Protein AF-A0A381F4A8-F1 (afdb_monomer)

Sequence (185 aa):
MNFRVFNKEGAVIPLNLDLNADYWALGDKDAAFNFMCNPSKNGIMWDHNDEEIILEDENADLKGYPTANLKNVVVIYLGINGKHKPPHNCVIYNLDGSIHKILEIPSLKSPLAIKRMEFLKEENPPLDTALYEGALCFSGFSVIKLNTGEIVNSIAIDYDRELWETRILNPETGEIGDLIYYGKN

Structure (mmCIF, N/CA/C/O backbone):
data_AF-A0A381F4A8-F1
#
_entry.id   AF-A0A381F4A8-F1
#
loop_
_atom_site.group_PDB
_atom_site.id
_atom_site.type_symbol
_atom_site.label_atom_id
_atom_site.label_alt_id
_atom_site.label_comp_id
_atom_site.label_asym_id
_atom_site.label_entity_id
_atom_site.label_seq_id
_atom_site.pdbx_PDB_ins_code
_atom_site.Cartn_x
_atom_site.Cartn_y
_atom_site.Cartn_z
_atom_site.occupancy
_atom_site.B_iso_or_equiv
_atom_site.auth_seq_id
_atom_site.auth_comp_id
_atom_site.auth_asym_id
_atom_site.auth_atom_id
_atom_site.pdbx_PDB_model_num
ATOM 1 N N . MET A 1 1 ? -0.735 -12.392 -14.709 1.00 84.06 1 MET A N 1
ATOM 2 C CA . MET A 1 1 ? 0.106 -11.184 -14.629 1.00 84.06 1 MET A CA 1
ATOM 3 C C . MET A 1 1 ? 1.439 -11.590 -14.047 1.00 84.06 1 MET A C 1
ATOM 5 O O . MET A 1 1 ? 1.449 -12.299 -13.050 1.00 84.06 1 MET A O 1
ATOM 9 N N . ASN A 1 2 ? 2.528 -11.195 -14.693 1.00 88.94 2 ASN A N 1
ATOM 10 C CA . ASN A 1 2 ? 3.879 -11.425 -14.205 1.00 88.94 2 ASN A CA 1
ATOM 11 C C . ASN A 1 2 ? 4.301 -10.184 -13.415 1.00 88.94 2 ASN A C 1
ATOM 13 O O . ASN A 1 2 ? 4.533 -9.139 -14.014 1.00 88.94 2 ASN A O 1
ATOM 17 N N . PHE A 1 3 ? 4.300 -10.278 -12.086 1.00 91.06 3 PHE A N 1
ATOM 18 C CA . PHE A 1 3 ? 4.622 -9.168 -11.190 1.00 91.06 3 PHE A CA 1
ATOM 19 C C . PHE A 1 3 ? 5.966 -9.436 -10.520 1.00 91.06 3 PHE A C 1
ATOM 21 O O . PHE A 1 3 ? 6.223 -10.552 -10.067 1.00 91.06 3 PHE A O 1
ATOM 28 N N . ARG A 1 4 ? 6.831 -8.429 -10.477 1.00 91.62 4 ARG A N 1
ATOM 29 C CA . ARG A 1 4 ? 8.226 -8.559 -10.058 1.00 91.62 4 ARG A CA 1
ATOM 30 C C . ARG A 1 4 ? 8.631 -7.379 -9.180 1.00 91.62 4 ARG A C 1
ATOM 32 O O . ARG A 1 4 ? 8.146 -6.262 -9.357 1.00 91.62 4 ARG A O 1
ATOM 39 N N . VAL A 1 5 ? 9.552 -7.630 -8.260 1.00 89.62 5 VAL A N 1
ATOM 40 C CA . VAL A 1 5 ? 10.281 -6.590 -7.522 1.00 89.62 5 VAL A CA 1
ATOM 41 C C . VAL A 1 5 ? 11.715 -6.554 -8.016 1.00 89.62 5 VAL A C 1
ATOM 43 O O . VAL A 1 5 ? 12.260 -7.588 -8.405 1.00 89.62 5 VAL A O 1
ATOM 46 N N . PHE A 1 6 ? 12.327 -5.378 -8.014 1.00 89.44 6 PHE A N 1
ATOM 47 C CA . PHE A 1 6 ? 13.717 -5.230 -8.419 1.00 89.44 6 PHE A CA 1
ATOM 48 C C . PHE A 1 6 ? 14.457 -4.235 -7.539 1.00 89.44 6 PHE A C 1
ATOM 50 O O . PHE A 1 6 ? 13.835 -3.402 -6.885 1.00 89.44 6 PHE A O 1
ATOM 57 N N . ASN A 1 7 ? 15.781 -4.329 -7.528 1.00 86.25 7 ASN A N 1
ATOM 58 C CA . ASN A 1 7 ? 16.654 -3.395 -6.829 1.00 86.25 7 ASN A CA 1
ATOM 59 C C . ASN A 1 7 ? 17.625 -2.722 -7.818 1.00 86.25 7 ASN A C 1
ATOM 61 O O . ASN A 1 7 ? 17.732 -3.129 -8.980 1.00 86.25 7 ASN A O 1
ATOM 65 N N . LYS A 1 8 ? 18.336 -1.675 -7.384 1.00 78.75 8 LYS A N 1
ATOM 66 C CA . LYS A 1 8 ? 19.229 -0.900 -8.268 1.00 78.75 8 LYS A CA 1
ATOM 67 C C . LYS A 1 8 ? 20.489 -1.652 -8.695 1.00 78.75 8 LYS A C 1
ATOM 69 O O . LYS A 1 8 ? 21.123 -1.248 -9.666 1.00 78.75 8 LYS A O 1
ATOM 74 N N . GLU A 1 9 ? 20.850 -2.740 -8.020 1.00 78.75 9 GLU A N 1
ATOM 75 C CA . GLU A 1 9 ? 21.921 -3.640 -8.458 1.00 78.75 9 GLU A CA 1
ATOM 76 C C . GLU A 1 9 ? 21.499 -4.546 -9.626 1.00 78.75 9 GLU A C 1
ATOM 78 O O . GLU A 1 9 ? 22.331 -5.278 -10.160 1.00 78.75 9 GLU A O 1
ATOM 83 N N . GLY A 1 10 ? 20.229 -4.492 -10.045 1.00 76.62 10 GLY A N 1
ATOM 84 C CA . GLY A 1 10 ? 19.696 -5.270 -11.161 1.00 76.62 10 GLY A CA 1
ATOM 85 C C . GLY A 1 10 ? 19.180 -6.653 -10.765 1.00 76.62 10 GLY A C 1
ATOM 86 O O . GLY A 1 10 ? 18.894 -7.464 -11.646 1.00 76.62 10 GLY A O 1
ATOM 87 N N . ALA A 1 11 ? 19.040 -6.946 -9.466 1.00 82.69 11 ALA A N 1
ATOM 88 C CA . ALA A 1 11 ? 18.340 -8.147 -9.029 1.00 82.69 11 ALA A CA 1
ATOM 89 C C . ALA A 1 11 ? 16.842 -7.985 -9.305 1.00 82.69 11 ALA A C 1
ATOM 91 O O . ALA A 1 11 ? 16.254 -6.962 -8.961 1.00 82.69 11 ALA A O 1
ATOM 92 N N . VAL A 1 12 ? 16.227 -9.006 -9.904 1.00 86.25 12 VAL A N 1
ATOM 93 C CA . VAL A 1 12 ? 14.793 -9.049 -10.212 1.00 86.25 12 VAL A CA 1
ATOM 94 C C . VAL A 1 12 ? 14.218 -10.342 -9.656 1.00 86.25 12 VAL A C 1
ATOM 96 O O . VAL A 1 12 ? 14.734 -11.424 -9.933 1.00 86.25 12 VAL A O 1
ATOM 99 N N . ILE A 1 13 ? 13.142 -10.233 -8.884 1.00 83.88 13 ILE A N 1
ATOM 100 C CA . ILE A 1 13 ? 12.480 -11.367 -8.242 1.00 83.88 13 ILE A CA 1
ATOM 101 C C . ILE A 1 13 ? 11.024 -11.417 -8.702 1.00 83.88 13 ILE A C 1
ATOM 103 O O . ILE A 1 13 ? 10.274 -10.472 -8.440 1.00 83.88 13 ILE A O 1
ATOM 107 N N . PRO A 1 14 ? 10.590 -12.505 -9.364 1.00 84.62 14 PRO A N 1
ATOM 108 C CA . PRO A 1 14 ? 9.178 -12.731 -9.629 1.00 84.62 14 PRO A CA 1
ATOM 109 C C . PRO A 1 14 ? 8.438 -13.023 -8.325 1.00 84.62 14 PRO A C 1
ATOM 111 O O . PRO A 1 14 ? 8.880 -13.838 -7.515 1.00 84.62 14 PRO A O 1
ATOM 114 N N . LEU A 1 15 ? 7.296 -12.368 -8.131 1.00 79.81 15 LEU A N 1
ATOM 115 C CA . LEU A 1 15 ? 6.436 -12.627 -6.986 1.00 79.81 15 LEU A CA 1
ATOM 116 C C . LEU A 1 15 ? 5.442 -13.738 -7.306 1.00 79.81 15 LEU A C 1
ATOM 118 O O . LEU A 1 15 ? 4.811 -13.746 -8.367 1.00 79.81 15 LEU A O 1
ATOM 122 N N . ASN A 1 16 ? 5.249 -14.646 -6.346 1.00 76.25 16 ASN A N 1
ATOM 123 C CA . ASN A 1 16 ? 4.094 -15.528 -6.392 1.00 76.25 16 ASN A CA 1
ATOM 124 C C . ASN A 1 16 ? 2.839 -14.735 -6.060 1.00 76.25 16 ASN A C 1
ATOM 126 O O . ASN A 1 16 ? 2.769 -14.091 -5.014 1.00 76.25 16 ASN A O 1
ATOM 130 N N . LEU A 1 17 ? 1.860 -14.806 -6.954 1.00 78.19 17 LEU A N 1
ATOM 131 C CA . LEU A 1 17 ? 0.539 -14.224 -6.748 1.00 78.19 17 LEU A CA 1
ATOM 132 C C . LEU A 1 17 ? -0.478 -15.255 -6.233 1.00 78.19 17 LEU A C 1
ATOM 134 O O . LEU A 1 17 ? -1.637 -14.911 -6.011 1.00 78.19 17 LEU A O 1
ATOM 138 N N . ASP A 1 18 ? -0.068 -16.514 -6.047 1.00 73.19 18 ASP A N 1
ATOM 139 C CA . ASP A 1 18 ? -0.867 -17.512 -5.342 1.00 73.19 18 ASP A CA 1
ATOM 140 C C . ASP A 1 18 ? -0.929 -17.158 -3.853 1.00 73.19 18 ASP A C 1
ATOM 142 O O . ASP A 1 18 ? 0.081 -17.141 -3.149 1.00 73.19 18 ASP A O 1
ATOM 146 N N . LEU A 1 19 ? -2.148 -16.920 -3.374 1.00 62.16 19 LEU A N 1
ATOM 147 C CA . LEU A 1 19 ? -2.465 -16.530 -2.000 1.00 62.16 19 LEU A CA 1
ATOM 148 C C . LEU A 1 19 ? -2.037 -17.560 -0.942 1.00 62.16 19 LEU A C 1
ATOM 150 O O . LEU A 1 19 ? -2.088 -17.259 0.248 1.00 62.16 19 LEU A O 1
ATOM 154 N N . ASN A 1 20 ? -1.651 -18.772 -1.352 1.00 54.97 20 ASN A N 1
ATOM 155 C CA . ASN A 1 20 ? -1.183 -19.831 -0.455 1.00 54.97 20 ASN A CA 1
ATOM 156 C C . ASN A 1 20 ? 0.338 -20.031 -0.478 1.00 54.97 20 ASN A C 1
ATOM 158 O O . ASN A 1 20 ? 0.835 -20.952 0.173 1.00 54.97 20 ASN A O 1
ATOM 162 N N . ALA A 1 21 ? 1.077 -19.225 -1.238 1.00 52.62 21 ALA A N 1
ATOM 163 C CA . ALA A 1 21 ? 2.517 -19.361 -1.360 1.00 52.62 21 ALA A CA 1
ATOM 164 C C . ALA A 1 21 ? 3.262 -18.303 -0.544 1.00 52.62 21 ALA A C 1
ATOM 166 O O . ALA A 1 21 ? 2.885 -17.135 -0.511 1.00 52.62 21 ALA A O 1
ATOM 167 N N . ASP A 1 22 ? 4.350 -18.727 0.099 1.00 53.22 22 ASP A N 1
ATOM 168 C CA . ASP A 1 22 ? 5.264 -17.817 0.785 1.00 53.22 22 ASP A CA 1
ATOM 169 C C .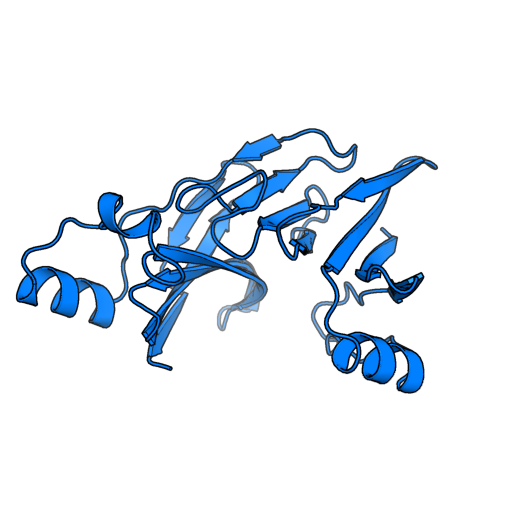 ASP A 1 22 ? 5.896 -16.844 -0.229 1.00 53.22 22 ASP A C 1
ATOM 171 O O . ASP A 1 22 ? 6.186 -17.218 -1.370 1.00 53.22 22 ASP A O 1
ATOM 175 N N . TYR A 1 23 ? 6.134 -15.602 0.192 1.00 51.09 23 TYR A N 1
ATOM 176 C CA . TYR A 1 23 ? 6.635 -14.495 -0.637 1.00 51.09 23 TYR A CA 1
ATOM 177 C C . TYR A 1 23 ? 7.963 -14.848 -1.330 1.00 51.09 23 TYR A C 1
ATOM 179 O O . TYR A 1 23 ? 8.245 -14.414 -2.445 1.00 51.09 23 TYR A O 1
ATOM 187 N N . TRP A 1 24 ? 8.752 -15.704 -0.675 1.00 50.94 24 TRP A N 1
ATOM 188 C CA . TRP A 1 24 ? 10.045 -16.209 -1.137 1.00 50.94 24 TRP A CA 1
ATOM 189 C C . TRP A 1 24 ? 9.976 -17.595 -1.790 1.00 50.94 24 TRP A C 1
ATOM 191 O O . TRP A 1 24 ? 10.997 -18.103 -2.250 1.00 50.94 24 TRP A O 1
ATOM 201 N N . ALA A 1 25 ? 8.800 -18.229 -1.845 1.00 49.84 25 ALA A N 1
ATOM 202 C CA . ALA A 1 25 ? 8.665 -19.612 -2.306 1.00 49.84 25 ALA A CA 1
ATOM 203 C C . ALA A 1 25 ? 8.952 -19.800 -3.804 1.00 49.84 25 ALA A C 1
ATOM 205 O O . ALA A 1 25 ? 9.182 -20.931 -4.225 1.00 49.84 25 ALA A O 1
ATOM 206 N N . LEU A 1 26 ? 8.935 -18.727 -4.606 1.00 50.22 26 LEU A N 1
ATOM 207 C CA . LEU A 1 26 ? 9.181 -18.788 -6.054 1.00 50.22 26 LEU A CA 1
ATOM 208 C C . LEU A 1 26 ? 10.531 -18.223 -6.514 1.00 50.22 26 LEU A C 1
ATOM 210 O O . LEU A 1 26 ? 10.828 -18.278 -7.706 1.00 50.22 26 LEU A O 1
ATOM 214 N N . GLY A 1 27 ? 11.351 -17.695 -5.607 1.00 58.00 27 GLY A N 1
ATOM 215 C CA . GLY A 1 27 ? 12.660 -17.152 -5.961 1.00 58.00 27 GLY A CA 1
ATOM 216 C C . GLY A 1 27 ? 13.758 -18.209 -5.900 1.00 58.00 27 GLY A C 1
ATOM 217 O O . GLY A 1 27 ? 13.776 -19.050 -5.000 1.00 58.00 27 GLY A O 1
ATOM 218 N N . ASP A 1 28 ? 14.724 -18.124 -6.816 1.00 66.56 28 ASP A N 1
ATOM 219 C CA . ASP A 1 28 ? 16.065 -18.646 -6.552 1.00 66.56 28 ASP A CA 1
ATOM 220 C C . ASP A 1 28 ? 16.531 -18.082 -5.198 1.00 66.56 28 ASP A C 1
ATOM 222 O O . ASP A 1 28 ? 16.558 -16.864 -5.001 1.00 66.56 28 ASP A O 1
ATOM 226 N N . LYS A 1 29 ? 16.834 -18.965 -4.240 1.00 69.94 29 LYS A N 1
ATOM 227 C CA . LYS A 1 29 ? 17.210 -18.573 -2.875 1.00 69.94 29 LYS A CA 1
ATOM 228 C C . LYS A 1 29 ? 18.431 -17.662 -2.870 1.00 69.94 29 LYS A C 1
ATOM 230 O O . LYS A 1 29 ? 18.505 -16.785 -2.014 1.00 69.94 29 LYS A O 1
ATOM 235 N N . ASP A 1 30 ? 19.334 -17.832 -3.831 1.00 70.44 30 ASP A N 1
ATOM 236 C CA . ASP A 1 30 ? 20.521 -16.995 -3.953 1.00 70.44 30 ASP A CA 1
ATOM 237 C C . ASP A 1 30 ? 20.151 -15.599 -4.474 1.00 70.44 30 ASP A C 1
ATOM 239 O O . ASP A 1 30 ? 20.660 -14.597 -3.973 1.00 70.44 30 ASP A O 1
ATOM 243 N N . ALA A 1 31 ? 19.194 -15.496 -5.403 1.00 67.12 31 ALA A N 1
ATOM 244 C CA . ALA A 1 31 ? 18.654 -14.213 -5.859 1.00 67.12 31 ALA A CA 1
ATOM 245 C C . ALA A 1 31 ? 17.876 -13.486 -4.747 1.00 67.12 31 ALA A C 1
ATOM 247 O O . ALA A 1 31 ? 18.065 -12.288 -4.546 1.00 67.12 31 ALA A O 1
ATOM 248 N N . ALA A 1 32 ? 17.059 -14.215 -3.981 1.00 69.25 32 ALA A N 1
ATOM 249 C CA . ALA A 1 32 ? 16.354 -13.698 -2.809 1.00 69.25 32 ALA A CA 1
ATOM 250 C C . ALA A 1 32 ? 17.320 -13.193 -1.730 1.00 69.25 32 ALA A C 1
ATOM 252 O O . ALA A 1 32 ? 17.160 -12.093 -1.205 1.00 69.25 32 ALA A O 1
ATOM 253 N N . PHE A 1 33 ? 18.355 -13.977 -1.428 1.00 71.12 33 PHE A N 1
ATOM 254 C CA . PHE A 1 33 ? 19.399 -13.598 -0.485 1.00 71.12 33 PHE A CA 1
ATOM 255 C C . PHE A 1 33 ? 20.163 -12.358 -0.957 1.00 71.12 33 PHE A C 1
ATOM 257 O O . PHE A 1 33 ? 20.303 -11.404 -0.198 1.00 71.12 33 PHE A O 1
ATOM 264 N N . ASN A 1 34 ? 20.581 -12.317 -2.225 1.00 68.94 34 ASN A N 1
ATOM 265 C CA . ASN A 1 34 ? 21.255 -11.153 -2.800 1.00 68.94 34 ASN A CA 1
ATOM 266 C C . ASN A 1 34 ? 20.376 -9.898 -2.788 1.00 68.94 34 ASN A C 1
ATOM 268 O O . ASN A 1 34 ? 20.887 -8.807 -2.555 1.00 68.94 34 ASN A O 1
ATOM 272 N N . PHE A 1 35 ? 19.070 -10.038 -3.002 1.00 71.00 35 PHE A N 1
ATOM 273 C CA . PHE A 1 35 ? 18.124 -8.930 -2.904 1.00 71.00 35 PHE A CA 1
ATOM 274 C C . PHE A 1 35 ? 17.985 -8.421 -1.463 1.00 71.00 35 PHE A C 1
ATOM 276 O O . PHE A 1 35 ? 18.029 -7.219 -1.234 1.00 71.00 35 PHE A O 1
ATOM 283 N N . MET A 1 36 ? 17.888 -9.317 -0.472 1.00 69.75 36 MET A N 1
ATOM 284 C CA . MET A 1 36 ? 17.824 -8.932 0.947 1.00 69.75 36 MET A CA 1
ATOM 285 C C . MET A 1 36 ? 19.133 -8.321 1.467 1.00 69.75 36 MET A C 1
ATOM 287 O O . MET A 1 36 ? 19.106 -7.458 2.343 1.00 69.75 36 MET A O 1
ATOM 291 N N . CYS A 1 37 ? 20.280 -8.793 0.975 1.00 67.56 37 CYS A N 1
ATOM 292 C CA . CYS A 1 37 ? 21.600 -8.395 1.466 1.00 67.56 37 CYS A CA 1
ATOM 293 C C . CYS A 1 37 ? 22.198 -7.175 0.754 1.00 67.56 37 CYS A C 1
ATOM 295 O O . CYS A 1 37 ? 23.205 -6.655 1.235 1.00 67.56 37 CYS A O 1
ATOM 297 N N . ASN A 1 38 ? 21.596 -6.702 -0.341 1.00 65.06 38 ASN A N 1
ATOM 298 C CA . ASN A 1 38 ? 21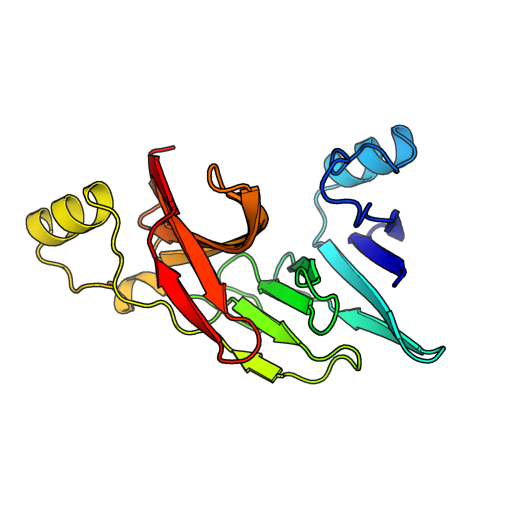.992 -5.465 -1.011 1.00 65.06 38 ASN A CA 1
ATOM 299 C C . ASN A 1 38 ? 20.936 -4.383 -0.755 1.00 65.06 38 ASN A C 1
ATOM 301 O O . ASN A 1 38 ? 19.922 -4.346 -1.453 1.00 65.06 38 ASN A O 1
ATOM 305 N N . PRO A 1 39 ? 21.139 -3.516 0.254 1.00 59.66 39 PRO A N 1
ATOM 306 C CA . PRO A 1 39 ? 20.202 -2.455 0.581 1.00 59.66 39 PRO A CA 1
ATOM 307 C C . PRO A 1 39 ? 20.306 -1.337 -0.460 1.00 59.66 39 PRO A C 1
ATOM 309 O O . PRO A 1 39 ? 20.940 -0.305 -0.233 1.00 59.66 39 PRO A O 1
ATOM 312 N N . SER A 1 40 ? 19.677 -1.536 -1.611 1.00 67.44 40 SER A N 1
ATOM 313 C CA . SER A 1 40 ? 19.328 -0.443 -2.506 1.00 67.44 40 SER A CA 1
ATOM 314 C C . SER A 1 40 ? 17.831 -0.247 -2.571 1.00 67.44 40 SER A C 1
ATOM 316 O O . SER A 1 40 ? 17.039 -1.082 -2.136 1.00 67.44 40 SER A O 1
ATOM 318 N N . LYS A 1 41 ? 17.468 0.922 -3.096 1.00 78.00 41 LYS A N 1
ATOM 319 C CA . LYS A 1 41 ? 16.079 1.305 -3.283 1.00 78.00 41 LYS A CA 1
ATOM 320 C C . LYS A 1 41 ? 15.408 0.339 -4.246 1.00 78.00 41 LYS A C 1
ATOM 322 O O . LYS A 1 41 ? 15.897 0.126 -5.355 1.00 78.00 41 LYS A O 1
ATOM 327 N N . ASN A 1 42 ? 14.287 -0.205 -3.811 1.00 87.25 42 ASN A N 1
ATOM 328 C CA . ASN A 1 42 ? 13.520 -1.188 -4.544 1.00 87.25 42 ASN A CA 1
ATOM 329 C C . ASN A 1 42 ? 12.458 -0.514 -5.410 1.00 87.25 42 ASN A C 1
ATOM 331 O O . ASN A 1 42 ? 11.824 0.461 -4.998 1.00 87.25 42 ASN A O 1
ATOM 335 N N . GLY A 1 43 ? 12.256 -1.071 -6.598 1.00 92.94 43 GLY A N 1
ATOM 336 C CA . GLY A 1 43 ? 11.159 -0.763 -7.500 1.00 92.94 43 GLY A CA 1
ATOM 337 C C . GLY A 1 43 ? 10.276 -1.985 -7.736 1.00 92.94 43 GLY A C 1
ATOM 338 O O . GLY A 1 43 ? 10.552 -3.100 -7.277 1.00 92.94 43 GLY A O 1
ATOM 339 N N . ILE A 1 44 ? 9.198 -1.771 -8.480 1.00 94.56 44 ILE A N 1
ATOM 340 C CA . ILE A 1 44 ? 8.261 -2.820 -8.885 1.00 94.56 44 ILE A CA 1
ATOM 341 C C . ILE A 1 44 ? 8.017 -2.750 -10.386 1.00 94.56 44 ILE A C 1
ATOM 343 O O . ILE A 1 44 ? 8.032 -1.672 -10.980 1.00 94.56 44 ILE A O 1
ATOM 347 N N . MET A 1 45 ? 7.766 -3.900 -10.999 1.00 95.94 45 MET A N 1
ATOM 348 C CA . MET A 1 45 ? 7.432 -3.972 -12.416 1.00 95.94 45 MET A CA 1
ATOM 349 C C . MET A 1 45 ? 6.426 -5.083 -12.706 1.00 95.94 45 MET A C 1
ATOM 351 O O . MET A 1 45 ? 6.363 -6.085 -11.985 1.00 95.94 45 MET A O 1
ATOM 355 N N . TRP A 1 46 ? 5.635 -4.921 -13.763 1.00 95.75 46 TRP A N 1
ATOM 356 C CA . TRP A 1 46 ? 4.706 -5.950 -14.218 1.00 95.75 46 TRP A CA 1
ATOM 357 C C . TRP A 1 46 ? 4.392 -5.854 -15.706 1.00 95.75 46 TRP A C 1
ATOM 359 O O . TRP A 1 46 ? 4.532 -4.801 -16.316 1.00 95.75 46 TRP A O 1
ATOM 369 N N . ASP A 1 47 ? 3.912 -6.963 -16.265 1.00 94.69 47 ASP A N 1
ATOM 370 C CA . ASP A 1 47 ? 3.522 -7.035 -17.676 1.00 94.69 47 ASP A CA 1
ATOM 371 C C . ASP A 1 47 ? 2.025 -6.741 -17.850 1.00 94.69 47 ASP A C 1
ATOM 373 O O . ASP A 1 47 ? 1.181 -7.366 -17.188 1.00 94.69 47 ASP A O 1
ATOM 377 N N . HIS A 1 48 ? 1.686 -5.845 -18.778 1.00 95.19 48 HIS A N 1
ATOM 378 C CA . HIS A 1 48 ? 0.315 -5.554 -19.196 1.00 95.19 48 HIS A CA 1
ATOM 379 C C . HIS A 1 48 ? 0.244 -5.279 -20.705 1.00 95.19 48 HIS A C 1
ATOM 381 O O . HIS A 1 48 ? 0.893 -4.370 -21.197 1.00 95.19 48 HIS A O 1
ATOM 387 N N . ASN A 1 49 ? -0.567 -6.049 -21.443 1.00 93.06 49 ASN A N 1
ATOM 388 C CA . ASN A 1 49 ? -0.764 -5.903 -22.897 1.00 93.06 49 ASN A CA 1
ATOM 389 C C . ASN A 1 49 ? 0.545 -5.813 -23.710 1.00 93.06 49 ASN A C 1
ATOM 391 O O . ASN A 1 49 ? 0.692 -4.928 -24.546 1.00 93.06 49 ASN A O 1
ATOM 395 N N . ASP A 1 50 ? 1.482 -6.731 -23.455 1.00 92.50 50 ASP A N 1
ATOM 396 C CA . ASP A 1 50 ? 2.814 -6.787 -24.084 1.00 92.50 50 ASP A CA 1
ATOM 397 C C . ASP A 1 50 ? 3.743 -5.596 -23.765 1.00 92.50 50 ASP A C 1
ATOM 399 O O . ASP A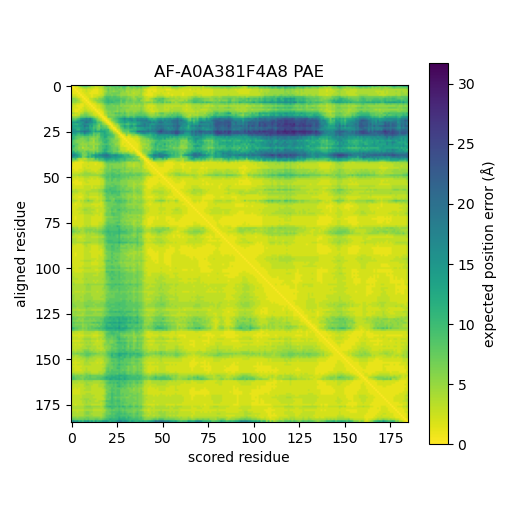 1 50 ? 4.839 -5.501 -24.316 1.00 92.50 50 ASP A O 1
ATOM 403 N N . GLU A 1 51 ? 3.350 -4.725 -22.830 1.00 95.19 51 GLU A N 1
ATOM 404 C CA . GLU A 1 51 ? 4.180 -3.652 -22.287 1.00 95.19 51 GLU A CA 1
ATOM 405 C C . GLU A 1 51 ? 4.651 -3.993 -20.866 1.00 95.19 51 GLU A C 1
ATOM 407 O O . GLU A 1 51 ? 3.902 -4.536 -20.049 1.00 95.19 51 GLU A O 1
ATOM 412 N N . GLU A 1 52 ? 5.910 -3.667 -20.567 1.00 96.44 52 GLU A N 1
ATOM 413 C CA . GLU A 1 52 ? 6.462 -3.746 -19.215 1.00 96.44 52 GLU A CA 1
ATOM 414 C C . GLU A 1 52 ? 6.266 -2.396 -18.525 1.00 96.44 52 GLU A C 1
ATOM 416 O O . GLU A 1 52 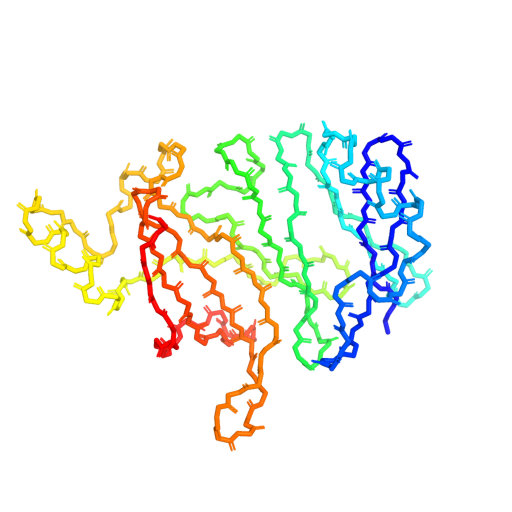? 6.789 -1.367 -18.957 1.00 96.44 52 GLU A O 1
ATOM 421 N N . ILE A 1 53 ? 5.504 -2.405 -17.438 1.00 97.62 53 ILE A N 1
ATOM 422 C CA . ILE A 1 53 ? 5.275 -1.232 -16.608 1.00 97.62 53 ILE A CA 1
ATOM 423 C C . ILE A 1 53 ? 6.281 -1.253 -15.467 1.00 97.62 53 ILE A C 1
ATOM 425 O O . ILE A 1 53 ? 6.370 -2.240 -14.738 1.00 97.62 53 ILE A O 1
ATOM 429 N N . ILE A 1 54 ? 7.021 -0.159 -15.296 1.00 96.44 54 ILE A N 1
ATOM 430 C CA . ILE A 1 54 ? 8.072 -0.022 -14.284 1.00 96.44 54 ILE A CA 1
ATOM 431 C C . ILE A 1 54 ? 7.755 1.182 -13.403 1.00 96.44 54 ILE A C 1
ATOM 433 O O . ILE A 1 54 ? 7.555 2.291 -13.900 1.00 96.44 54 ILE A O 1
ATOM 437 N N . LEU A 1 55 ? 7.746 0.969 -12.088 1.00 96.44 55 LEU A N 1
ATOM 438 C CA . LEU A 1 55 ? 7.677 2.032 -11.095 1.00 96.44 55 LEU A CA 1
ATOM 439 C C . LEU A 1 55 ? 8.911 1.987 -10.194 1.00 96.44 55 LEU A C 1
ATOM 441 O O . LEU A 1 55 ? 9.216 0.970 -9.570 1.00 96.44 55 LEU A O 1
ATOM 445 N N . GLU A 1 56 ? 9.579 3.129 -10.087 1.00 94.81 56 GLU A N 1
ATOM 446 C CA . GLU A 1 56 ? 10.730 3.345 -9.217 1.00 94.81 56 GLU A CA 1
ATOM 447 C C . GLU A 1 56 ? 10.745 4.772 -8.669 1.00 94.81 56 GLU A C 1
ATOM 449 O O . GLU A 1 56 ? 10.061 5.670 -9.172 1.00 94.81 56 GLU A O 1
ATOM 454 N N . ASP A 1 57 ? 11.534 4.975 -7.617 1.00 93.50 57 ASP A N 1
ATOM 455 C CA . ASP A 1 57 ? 11.764 6.280 -7.019 1.00 93.50 57 ASP A CA 1
ATOM 456 C C . ASP A 1 57 ? 13.237 6.429 -6.625 1.00 93.50 57 ASP A C 1
ATOM 458 O O . ASP A 1 57 ? 13.882 5.525 -6.086 1.00 93.50 57 ASP A O 1
ATOM 462 N N . GLU A 1 58 ? 13.814 7.593 -6.916 1.00 90.69 58 GLU A N 1
ATOM 463 C CA . GLU A 1 58 ? 15.212 7.859 -6.589 1.00 90.69 58 GLU A CA 1
ATOM 464 C C . GLU A 1 58 ? 15.455 7.996 -5.089 1.00 90.69 58 GLU A C 1
ATOM 466 O O . GLU A 1 58 ? 16.583 7.784 -4.642 1.00 90.69 58 GLU A O 1
ATOM 471 N N . ASN A 1 59 ? 14.419 8.326 -4.319 1.00 90.94 59 ASN A N 1
ATOM 472 C CA . ASN A 1 59 ? 14.450 8.741 -2.923 1.00 90.94 59 ASN A CA 1
ATOM 473 C C . ASN A 1 59 ? 13.708 7.795 -1.971 1.00 90.94 59 ASN A C 1
ATOM 475 O O . ASN A 1 59 ? 13.934 7.902 -0.767 1.00 90.94 59 ASN A O 1
ATOM 479 N N . ALA A 1 60 ? 12.910 6.859 -2.484 1.00 91.00 60 ALA A N 1
ATOM 480 C CA . ALA A 1 60 ? 12.118 5.921 -1.694 1.00 91.00 60 ALA A CA 1
ATOM 481 C C . ALA A 1 60 ? 12.230 4.476 -2.194 1.00 91.00 60 ALA A C 1
ATOM 483 O O . ALA A 1 60 ? 12.407 4.226 -3.383 1.00 91.00 60 ALA A O 1
ATOM 484 N N . ASP A 1 61 ? 12.076 3.536 -1.265 1.00 91.38 61 ASP A N 1
ATOM 485 C CA . ASP A 1 61 ? 11.733 2.152 -1.581 1.00 91.38 61 ASP A CA 1
ATOM 486 C C . ASP A 1 61 ? 10.250 2.052 -1.934 1.00 91.38 61 ASP A C 1
ATOM 488 O O . ASP A 1 61 ? 9.403 2.642 -1.254 1.00 91.38 61 ASP A O 1
ATOM 492 N N . LEU A 1 62 ? 9.925 1.268 -2.958 1.00 93.88 62 LEU A N 1
ATOM 493 C CA . LEU A 1 62 ? 8.549 0.935 -3.297 1.00 93.88 62 LEU A CA 1
ATOM 494 C C . LEU A 1 62 ? 8.229 -0.472 -2.803 1.00 93.88 62 LEU A C 1
ATOM 496 O O . LEU A 1 62 ? 8.872 -1.451 -3.175 1.00 93.88 62 LEU A O 1
ATOM 500 N N . LYS A 1 63 ? 7.169 -0.576 -2.005 1.00 91.62 63 LYS A N 1
ATOM 501 C CA . LYS A 1 63 ? 6.453 -1.836 -1.800 1.00 91.62 63 LYS A CA 1
ATOM 502 C C . LYS A 1 63 ? 5.223 -1.818 -2.680 1.00 91.62 63 LYS A C 1
ATOM 504 O O . LYS A 1 63 ? 4.489 -0.837 -2.668 1.00 91.62 63 LYS A O 1
ATOM 509 N N . GLY A 1 64 ? 4.952 -2.892 -3.403 1.00 88.19 64 GLY A N 1
ATOM 510 C CA . GLY A 1 64 ? 3.716 -2.978 -4.162 1.00 88.19 64 GLY A CA 1
ATOM 511 C C . GLY A 1 64 ? 3.273 -4.403 -4.389 1.00 88.19 64 GLY A C 1
ATOM 512 O O . GLY A 1 64 ? 4.087 -5.323 -4.412 1.00 88.19 64 GLY A O 1
ATOM 513 N N . TYR A 1 65 ? 1.966 -4.571 -4.527 1.00 91.44 65 TYR A N 1
ATOM 514 C CA . TYR A 1 65 ? 1.362 -5.862 -4.803 1.00 91.44 65 TYR A CA 1
ATOM 515 C C . TYR A 1 65 ? 0.024 -5.654 -5.519 1.00 91.44 65 TYR A C 1
ATOM 517 O O . TYR A 1 65 ? -0.667 -4.656 -5.273 1.00 91.44 65 TYR A O 1
ATOM 525 N N . PRO A 1 66 ? -0.369 -6.565 -6.418 1.00 95.00 66 PRO A N 1
ATOM 526 C CA . PRO A 1 66 ? -1.658 -6.463 -7.068 1.00 95.00 66 PRO A CA 1
ATOM 527 C C . PRO A 1 66 ? -2.824 -6.763 -6.134 1.00 95.00 66 PRO A C 1
ATOM 529 O O . PRO A 1 66 ? -2.706 -7.486 -5.146 1.00 95.00 66 PRO A O 1
ATOM 532 N N . THR A 1 67 ? -3.982 -6.211 -6.475 1.00 95.44 67 THR A N 1
ATOM 533 C CA . THR A 1 67 ? -5.232 -6.472 -5.762 1.00 95.44 67 THR A CA 1
ATOM 534 C C . THR A 1 67 ? -5.692 -7.916 -5.948 1.0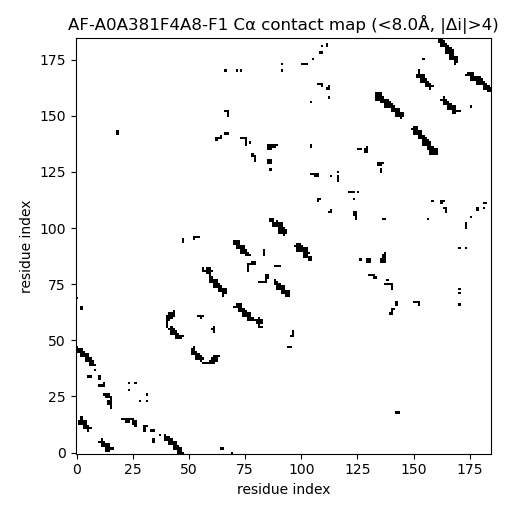0 95.44 67 THR A C 1
ATOM 536 O O . THR A 1 67 ? -5.348 -8.571 -6.927 1.00 95.44 67 THR A O 1
ATOM 539 N N . ALA A 1 68 ? -6.545 -8.410 -5.049 1.00 92.62 68 ALA A N 1
ATOM 540 C CA . ALA A 1 68 ? -7.075 -9.777 -5.079 1.00 92.62 68 ALA A CA 1
ATOM 541 C C . ALA A 1 68 ? -7.750 -10.152 -6.414 1.00 92.62 68 ALA A C 1
ATOM 543 O O . ALA A 1 68 ? -7.705 -11.301 -6.843 1.00 92.62 68 ALA A O 1
ATOM 544 N N . ASN A 1 6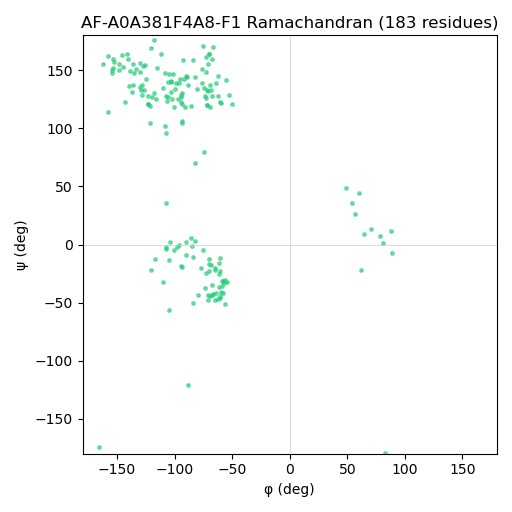9 ? -8.377 -9.176 -7.078 1.00 92.62 69 ASN A N 1
ATOM 545 C CA . ASN A 1 69 ? -9.019 -9.342 -8.385 1.00 92.62 69 ASN A CA 1
ATOM 546 C C . ASN A 1 69 ? -8.076 -9.075 -9.576 1.00 92.62 69 ASN A C 1
ATOM 548 O O . ASN A 1 69 ? -8.529 -9.128 -10.717 1.00 92.62 69 ASN A O 1
ATOM 55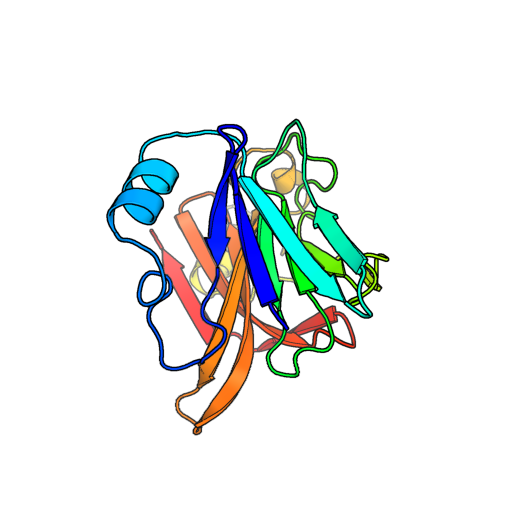2 N N . LEU A 1 70 ? -6.801 -8.766 -9.313 1.00 92.62 70 LEU A N 1
ATOM 553 C CA . LEU A 1 70 ? -5.747 -8.469 -10.286 1.00 92.62 70 LEU A CA 1
ATOM 554 C C . LEU A 1 70 ? -6.071 -7.314 -11.250 1.00 92.62 70 LEU A C 1
ATOM 556 O O . LEU A 1 70 ? -5.550 -7.282 -12.362 1.00 92.62 70 LEU A O 1
ATOM 560 N N . LYS A 1 71 ? -6.936 -6.374 -10.850 1.00 95.25 71 LYS A N 1
ATOM 561 C CA . LYS A 1 71 ? -7.318 -5.215 -11.679 1.00 95.25 71 LYS A CA 1
ATOM 562 C C . LYS A 1 71 ? -6.482 -3.965 -11.422 1.00 95.25 71 LYS A C 1
ATOM 564 O O . LYS A 1 71 ? -6.468 -3.070 -12.260 1.00 95.25 71 LYS A O 1
ATOM 569 N N . ASN A 1 72 ? -5.816 -3.888 -10.276 1.00 97.25 72 ASN A N 1
ATOM 570 C CA . ASN A 1 72 ? -5.011 -2.742 -9.881 1.00 97.25 72 ASN A CA 1
ATOM 571 C C . ASN A 1 72 ? -3.738 -3.206 -9.175 1.00 97.25 72 ASN A C 1
ATOM 573 O O . ASN A 1 72 ? -3.649 -4.338 -8.695 1.00 97.25 72 ASN A O 1
ATOM 577 N N . VAL A 1 73 ? -2.779 -2.294 -9.068 1.00 97.62 73 VAL A N 1
ATOM 578 C CA . VAL A 1 73 ? -1.569 -2.467 -8.263 1.00 97.62 73 VAL A CA 1
ATOM 579 C C . VAL A 1 73 ? -1.587 -1.432 -7.148 1.00 97.62 73 VAL A C 1
ATOM 581 O O . VAL A 1 73 ? -1.719 -0.240 -7.414 1.00 97.62 73 VAL A O 1
ATOM 584 N N . VAL A 1 74 ? -1.472 -1.874 -5.897 1.00 98.00 74 VAL A N 1
ATOM 585 C CA . VAL A 1 74 ? -1.337 -0.973 -4.747 1.00 98.00 74 VAL A CA 1
ATOM 586 C C . VAL A 1 74 ? 0.142 -0.810 -4.445 1.00 98.00 74 VAL A C 1
ATOM 588 O O . VAL A 1 74 ? 0.859 -1.801 -4.330 1.00 98.00 74 VAL A O 1
ATOM 591 N N . VAL A 1 75 ? 0.592 0.435 -4.329 1.00 97.75 75 VAL A N 1
ATOM 592 C CA . VAL A 1 75 ? 2.000 0.806 -4.167 1.00 97.75 75 VAL A CA 1
ATOM 593 C C . VAL A 1 75 ? 2.141 1.732 -2.972 1.00 97.75 75 VAL A C 1
ATOM 595 O O . VAL A 1 75 ? 1.337 2.640 -2.778 1.00 97.75 75 VAL A O 1
ATOM 598 N N . ILE A 1 76 ? 3.165 1.504 -2.165 1.00 97.44 76 ILE A N 1
ATOM 599 C CA . ILE A 1 76 ? 3.511 2.286 -0.987 1.00 97.44 76 ILE A CA 1
ATOM 600 C C . ILE A 1 76 ? 4.941 2.777 -1.161 1.00 97.44 76 ILE A C 1
ATOM 602 O O . ILE A 1 76 ? 5.874 1.981 -1.275 1.00 97.44 76 ILE A O 1
ATOM 606 N N . TYR A 1 77 ? 5.091 4.094 -1.147 1.00 96.56 77 TYR A N 1
ATOM 607 C CA . TYR A 1 77 ? 6.374 4.780 -1.146 1.00 96.56 77 TYR A CA 1
ATOM 608 C C . TYR A 1 77 ? 6.862 4.889 0.300 1.00 96.56 77 TYR A C 1
ATOM 610 O O . TYR A 1 77 ? 6.184 5.461 1.157 1.00 96.56 77 TYR A O 1
ATOM 618 N N . LEU A 1 78 ? 8.014 4.297 0.602 1.00 92.06 78 LEU A N 1
ATOM 619 C CA . LEU A 1 78 ? 8.568 4.281 1.952 1.00 92.06 78 LEU A CA 1
ATOM 620 C C . LEU A 1 78 ? 9.481 5.483 2.209 1.00 92.06 78 LEU A C 1
ATOM 622 O O . LEU A 1 78 ? 10.228 5.930 1.340 1.00 92.06 78 LEU A O 1
ATOM 626 N N . GLY A 1 79 ? 9.447 5.974 3.447 1.00 89.12 79 GLY A N 1
ATOM 627 C CA . GLY A 1 79 ? 10.195 7.153 3.875 1.00 89.12 79 GLY A CA 1
ATOM 628 C C . GLY A 1 79 ? 9.495 8.474 3.536 1.00 89.12 79 GLY A C 1
ATOM 629 O O . GLY A 1 79 ? 8.394 8.515 2.994 1.00 89.12 79 GLY A O 1
ATOM 630 N N . ILE A 1 80 ? 10.143 9.585 3.890 1.00 91.69 80 ILE A N 1
ATOM 631 C CA . ILE A 1 80 ? 9.570 10.944 3.791 1.00 91.69 80 ILE A CA 1
ATOM 632 C C . ILE A 1 80 ? 10.042 11.732 2.559 1.00 91.69 80 ILE A C 1
ATOM 634 O O . ILE A 1 80 ? 9.589 12.849 2.308 1.00 91.69 80 ILE A O 1
ATOM 638 N N . ASN A 1 81 ? 10.961 11.160 1.779 1.00 90.31 81 ASN A N 1
ATOM 639 C CA . ASN A 1 81 ? 11.623 11.848 0.668 1.00 90.31 81 ASN A CA 1
ATOM 640 C C . ASN A 1 81 ? 11.169 11.372 -0.719 1.00 90.31 81 ASN A C 1
ATOM 642 O O . ASN A 1 81 ? 11.600 11.958 -1.710 1.00 90.31 81 ASN A O 1
ATOM 646 N N . GLY A 1 82 ? 10.298 10.362 -0.795 1.00 91.75 82 GLY A N 1
ATOM 647 C CA . GLY A 1 82 ? 9.752 9.860 -2.057 1.00 91.75 82 GLY A CA 1
ATOM 648 C C . GLY A 1 82 ? 8.846 10.860 -2.779 1.00 91.75 82 GLY A C 1
ATOM 649 O O . GLY A 1 82 ? 8.442 11.888 -2.227 1.00 91.75 82 GLY A O 1
ATOM 650 N N . LYS A 1 83 ? 8.493 10.534 -4.023 1.00 95.38 83 LYS A N 1
ATOM 651 C CA . LYS A 1 83 ? 7.533 11.270 -4.857 1.00 95.38 83 LYS A CA 1
ATOM 652 C C . LYS A 1 83 ? 6.160 11.373 -4.197 1.00 95.38 83 LYS A C 1
ATOM 654 O O . LYS A 1 83 ? 5.550 12.439 -4.224 1.00 95.38 83 LYS A O 1
ATOM 659 N N . HIS A 1 84 ? 5.700 10.283 -3.587 1.00 96.19 84 HIS A N 1
ATOM 660 C CA . HIS A 1 84 ? 4.513 10.257 -2.739 1.00 96.19 84 HIS A CA 1
ATOM 661 C C . HIS A 1 84 ? 4.953 10.121 -1.284 1.00 96.19 84 HIS A C 1
ATOM 663 O O . HIS A 1 84 ? 5.688 9.202 -0.933 1.00 96.19 84 HIS A O 1
ATOM 669 N N . LYS A 1 85 ? 4.538 11.070 -0.446 1.00 95.44 85 LYS A N 1
ATOM 670 C CA . LYS A 1 85 ? 5.017 11.208 0.934 1.00 95.44 85 LYS A CA 1
ATOM 671 C C . LYS A 1 85 ? 3.883 10.974 1.912 1.00 95.44 85 LYS A C 1
ATOM 673 O O . LYS A 1 85 ? 2.739 11.278 1.563 1.00 95.44 85 LYS A O 1
ATOM 678 N N . PRO A 1 86 ? 4.171 10.496 3.131 1.00 96.00 86 PRO A N 1
ATOM 679 C CA . PRO A 1 86 ? 3.158 10.441 4.166 1.00 96.00 86 PRO A CA 1
ATOM 680 C C . PRO A 1 86 ? 2.531 11.832 4.386 1.00 96.00 86 PRO A C 1
ATOM 682 O O . PRO A 1 86 ? 3.230 12.841 4.257 1.00 96.00 86 PRO A O 1
ATOM 685 N N . PRO A 1 87 ? 1.211 11.912 4.636 1.00 95.31 87 PRO A N 1
ATOM 686 C CA . PRO A 1 87 ? 0.269 10.805 4.843 1.00 95.31 87 PRO A CA 1
ATOM 687 C C . PRO A 1 87 ? -0.327 10.217 3.542 1.00 95.31 87 PRO A C 1
ATOM 689 O O . PRO A 1 87 ? -1.175 9.337 3.598 1.00 95.31 87 PRO A O 1
ATOM 692 N N . HIS A 1 88 ? 0.118 10.660 2.365 1.00 96.75 88 HIS A N 1
ATOM 693 C CA . HIS A 1 88 ? -0.401 10.261 1.046 1.00 96.75 88 HIS A CA 1
ATOM 694 C C . HIS A 1 88 ? 0.567 9.336 0.291 1.00 96.75 88 HIS A C 1
ATOM 696 O O . HIS A 1 88 ? 0.732 9.439 -0.927 1.00 96.75 88 HIS A O 1
ATOM 702 N N . ASN A 1 89 ? 1.273 8.463 1.014 1.00 97.62 89 ASN A N 1
ATOM 703 C CA . ASN A 1 89 ? 2.329 7.626 0.444 1.00 97.62 89 ASN A CA 1
ATOM 704 C C . ASN A 1 89 ? 1.828 6.323 -0.195 1.00 97.62 89 ASN A C 1
ATOM 706 O O . ASN A 1 89 ? 2.643 5.570 -0.723 1.00 97.62 89 ASN A O 1
ATOM 710 N N . CYS A 1 90 ? 0.521 6.049 -0.162 1.00 98.31 90 CYS A N 1
ATOM 711 C CA . CYS A 1 90 ? -0.070 4.894 -0.830 1.00 98.31 90 CYS A CA 1
ATOM 712 C C . CYS A 1 90 ? -0.860 5.316 -2.071 1.00 98.31 90 CYS A C 1
ATOM 714 O O . CYS A 1 90 ? -1.733 6.184 -2.012 1.00 98.31 90 CYS A O 1
ATOM 716 N N . VAL A 1 91 ? -0.548 4.686 -3.199 1.00 98.62 91 VAL A N 1
ATOM 717 C CA . VAL A 1 91 ? -1.111 4.979 -4.514 1.00 98.62 91 VAL A CA 1
ATOM 718 C C . VAL A 1 91 ? -1.607 3.683 -5.139 1.00 98.62 91 VAL A C 1
ATOM 720 O O . VAL A 1 91 ? -0.913 2.669 -5.148 1.00 98.62 91 VAL A O 1
ATOM 723 N N . ILE A 1 92 ? -2.820 3.720 -5.671 1.00 98.62 92 ILE A N 1
ATOM 724 C CA . ILE A 1 92 ? -3.407 2.658 -6.473 1.00 98.62 92 ILE A CA 1
ATOM 725 C C . ILE A 1 92 ? -3.192 3.020 -7.937 1.00 98.62 92 ILE A C 1
ATOM 727 O O . ILE A 1 92 ? -3.589 4.097 -8.386 1.00 98.62 92 ILE A O 1
ATOM 731 N N . TYR A 1 93 ? -2.588 2.104 -8.677 1.00 98.62 93 TYR A N 1
ATOM 732 C CA . TYR A 1 93 ? -2.354 2.202 -10.108 1.00 98.62 93 TYR A CA 1
ATOM 733 C C . TYR A 1 93 ? -3.318 1.300 -10.876 1.00 98.62 93 TYR A C 1
ATOM 735 O O . TYR A 1 93 ? -3.700 0.215 -10.421 1.00 98.62 93 TYR A O 1
ATOM 743 N N . ASN A 1 94 ? -3.706 1.753 -12.061 1.00 98.31 94 ASN A N 1
ATOM 744 C CA . ASN A 1 94 ? -4.257 0.886 -13.094 1.00 98.31 94 ASN A CA 1
ATOM 745 C C . ASN A 1 94 ? -3.151 -0.023 -13.651 1.00 98.31 94 ASN A C 1
ATOM 747 O O . ASN A 1 94 ? -1.960 0.236 -13.465 1.00 98.31 94 ASN A O 1
ATOM 751 N N . LEU A 1 95 ? -3.537 -1.094 -14.350 1.00 97.00 95 LEU A N 1
ATOM 752 C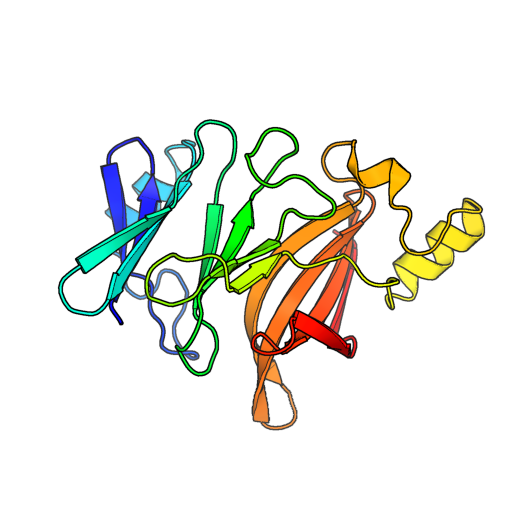 CA . LEU A 1 95 ? -2.569 -2.036 -14.925 1.00 97.00 95 LEU A CA 1
ATOM 753 C C . LEU A 1 95 ? -1.686 -1.417 -16.017 1.00 97.00 95 LEU A C 1
ATOM 755 O O . LEU A 1 95 ? -0.618 -1.951 -16.278 1.00 97.00 95 LEU A O 1
ATOM 759 N N . ASP A 1 96 ? -2.097 -0.304 -16.620 1.00 97.19 96 ASP A N 1
ATOM 760 C CA . ASP A 1 96 ? -1.304 0.463 -17.589 1.00 97.19 96 ASP A CA 1
ATOM 761 C C . ASP A 1 96 ? -0.299 1.431 -16.927 1.00 97.19 96 ASP A C 1
ATOM 763 O O . ASP A 1 96 ? 0.365 2.205 -17.610 1.00 97.19 96 ASP A O 1
ATOM 767 N N . GLY A 1 97 ? -0.198 1.433 -15.592 1.00 97.25 97 GLY A N 1
ATOM 768 C CA . GLY A 1 97 ? 0.699 2.318 -14.846 1.00 97.25 97 GLY A CA 1
ATOM 769 C C . GLY A 1 97 ? 0.171 3.739 -14.636 1.00 97.25 97 GLY A C 1
ATOM 770 O O . GLY A 1 97 ? 0.847 4.553 -14.002 1.00 97.25 97 GLY A O 1
ATOM 771 N N . SER A 1 98 ? -1.039 4.062 -15.102 1.00 98.12 98 SER A N 1
ATOM 772 C CA . SER A 1 98 ? -1.694 5.325 -14.755 1.00 98.12 98 SER A CA 1
ATOM 773 C C . SER A 1 98 ? -2.179 5.321 -13.300 1.00 98.12 98 SER A C 1
ATOM 775 O O . SER A 1 98 ? -2.530 4.281 -12.735 1.00 98.12 98 SER A O 1
ATOM 777 N N . ILE A 1 99 ? -2.194 6.494 -12.659 1.00 98.50 99 ILE A N 1
ATOM 778 C CA . ILE A 1 99 ? -2.696 6.628 -11.284 1.00 98.50 99 ILE A CA 1
ATOM 779 C C . ILE A 1 99 ? -4.221 6.487 -11.297 1.00 98.50 99 ILE A C 1
ATOM 781 O O . ILE A 1 99 ? -4.916 7.297 -11.907 1.00 98.50 99 ILE A O 1
ATOM 785 N N . HIS A 1 100 ? -4.729 5.492 -10.570 1.00 98.50 100 HIS A N 1
ATOM 786 C CA . HIS A 1 100 ? -6.156 5.333 -10.284 1.00 98.50 100 HIS A CA 1
ATOM 787 C C . HIS A 1 100 ? -6.565 6.185 -9.084 1.00 98.50 100 HIS A C 1
ATOM 789 O O . HIS A 1 100 ? -7.521 6.957 -9.152 1.00 98.50 100 HIS A O 1
ATOM 795 N N . LYS A 1 101 ? -5.822 6.073 -7.973 1.00 98.31 101 LYS A N 1
ATOM 796 C CA . LYS A 1 101 ? -6.107 6.834 -6.753 1.00 98.31 101 LYS A CA 1
ATOM 797 C C . LYS A 1 101 ? -4.879 7.052 -5.882 1.00 98.31 101 LYS A C 1
ATOM 799 O O . LYS A 1 101 ? -4.004 6.202 -5.822 1.00 98.31 101 LYS A O 1
ATOM 804 N N . ILE A 1 102 ? -4.855 8.159 -5.150 1.00 98.50 102 ILE A N 1
ATOM 805 C CA . ILE A 1 102 ? -3.936 8.375 -4.027 1.00 98.50 102 ILE A CA 1
ATOM 806 C C . ILE A 1 102 ? -4.771 8.228 -2.755 1.00 98.50 102 ILE A C 1
ATOM 808 O O . ILE A 1 102 ? -5.841 8.829 -2.661 1.00 98.50 102 ILE A O 1
ATOM 812 N N . LEU A 1 103 ? -4.336 7.377 -1.828 1.00 98.44 103 LEU A N 1
ATOM 813 C CA . LEU A 1 103 ? -5.079 7.107 -0.601 1.00 98.44 103 LEU A CA 1
ATOM 814 C C . LEU A 1 103 ? -4.813 8.179 0.454 1.00 98.44 103 LEU A C 1
ATOM 816 O O . LEU A 1 103 ? -3.691 8.663 0.607 1.00 98.44 103 LEU A O 1
ATOM 820 N N . GLU A 1 104 ? -5.858 8.495 1.209 1.00 97.12 104 GLU A N 1
ATOM 821 C CA . GLU A 1 104 ? -5.799 9.339 2.398 1.00 97.12 104 GLU A CA 1
ATOM 822 C C . GLU A 1 104 ? -5.870 8.449 3.637 1.00 97.12 104 GLU A C 1
ATOM 824 O O . GLU A 1 104 ? -6.614 7.463 3.664 1.00 97.12 104 GLU A O 1
ATOM 829 N N . ILE A 1 105 ? -5.099 8.783 4.671 1.00 97.38 105 ILE A N 1
ATOM 830 C CA . ILE A 1 105 ? -5.161 8.062 5.942 1.00 97.38 105 ILE A CA 1
ATOM 831 C C . ILE A 1 105 ? -6.483 8.415 6.640 1.00 97.38 105 ILE A C 1
ATOM 833 O O . ILE A 1 105 ? -6.716 9.590 6.932 1.00 97.38 105 ILE A O 1
ATOM 837 N N . PRO A 1 106 ? -7.359 7.431 6.919 1.00 97.62 106 PRO A N 1
ATOM 838 C CA . PRO A 1 106 ? -8.592 7.672 7.653 1.00 97.62 106 PRO A CA 1
ATOM 839 C C . PRO A 1 106 ? -8.296 7.852 9.146 1.00 97.62 106 PRO A C 1
ATOM 841 O O . PRO A 1 106 ? -7.212 7.518 9.625 1.00 97.62 106 PRO A O 1
ATOM 844 N N . SER A 1 107 ? -9.302 8.264 9.919 1.00 97.75 107 SER A N 1
ATOM 845 C CA . SER A 1 107 ? -9.239 8.142 11.378 1.00 97.75 107 SER A CA 1
ATOM 846 C C . SER A 1 107 ? -8.906 6.704 11.779 1.00 97.75 107 SER A C 1
ATOM 848 O O . SER A 1 107 ? -9.562 5.752 11.332 1.00 97.75 107 SER A O 1
ATOM 850 N N . LEU A 1 108 ? -7.889 6.571 12.625 1.00 97.75 108 LEU A N 1
ATOM 851 C CA . LEU A 1 108 ? -7.410 5.317 13.180 1.00 97.75 108 LEU A CA 1
ATOM 852 C C . LEU A 1 108 ? -8.499 4.690 14.053 1.00 97.75 108 LEU A C 1
ATOM 854 O O . LEU A 1 108 ? -9.191 5.382 14.809 1.00 97.75 108 LEU A O 1
ATOM 858 N N . LYS A 1 109 ? -8.645 3.369 13.940 1.00 98.31 109 LYS A N 1
ATOM 859 C CA . LYS A 1 109 ? -9.610 2.553 14.696 1.00 98.31 109 LYS A CA 1
ATOM 860 C C . LYS A 1 109 ? -8.951 1.745 15.819 1.00 98.31 109 LYS A C 1
ATOM 862 O O . LYS A 1 109 ? -9.661 1.207 16.666 1.00 98.31 109 LYS A O 1
ATOM 867 N N . SER A 1 110 ? -7.624 1.642 15.839 1.00 97.56 110 SER A N 1
ATOM 868 C CA . SER A 1 110 ? -6.858 0.905 16.840 1.00 97.56 110 SER A CA 1
ATOM 869 C C . SER A 1 110 ? -7.105 1.464 18.241 1.00 97.56 110 SER A C 1
ATOM 871 O O . SER A 1 110 ? -6.788 2.629 18.500 1.00 97.56 110 SER A O 1
ATOM 873 N N . PRO A 1 111 ? -7.585 0.642 19.193 1.00 97.56 111 PRO A N 1
ATOM 874 C CA . PRO A 1 111 ? -7.769 1.080 20.573 1.00 97.56 111 PRO A CA 1
ATOM 875 C C . PRO A 1 111 ? -6.471 1.576 21.227 1.00 97.56 111 PRO A C 1
ATOM 877 O O . PRO A 1 111 ? -6.509 2.465 22.075 1.00 97.56 111 PRO A O 1
ATOM 880 N N . LEU A 1 112 ? -5.318 1.018 20.832 1.00 97.12 112 LEU A N 1
ATOM 881 C CA . LEU A 1 112 ? -4.009 1.447 21.334 1.00 97.12 112 LEU A CA 1
ATOM 882 C C . LEU A 1 112 ? -3.647 2.845 20.823 1.00 97.12 112 LEU A C 1
ATOM 884 O O . LEU A 1 112 ? -3.208 3.681 21.613 1.00 97.12 112 LEU A O 1
ATOM 888 N N . ALA A 1 113 ? -3.868 3.101 19.530 1.00 96.25 113 ALA A N 1
ATOM 889 C CA . ALA A 1 113 ? -3.626 4.409 18.929 1.00 96.25 113 ALA A CA 1
ATOM 890 C C . ALA A 1 113 ? -4.574 5.460 19.514 1.00 96.25 113 ALA A C 1
ATOM 892 O O . ALA A 1 113 ? -4.116 6.504 19.968 1.00 96.25 113 ALA A O 1
ATOM 893 N N . ILE A 1 114 ? -5.874 5.152 19.598 1.00 97.31 114 ILE A N 1
ATOM 894 C CA . ILE A 1 114 ? -6.890 6.047 20.169 1.00 97.31 114 ILE A CA 1
ATOM 895 C C . ILE A 1 114 ? -6.521 6.440 21.601 1.00 97.31 114 ILE A C 1
ATOM 897 O O . ILE A 1 114 ? -6.420 7.626 21.900 1.00 97.31 114 ILE A O 1
ATOM 901 N N . LYS A 1 115 ? -6.216 5.466 22.468 1.00 96.81 115 LYS A N 1
ATOM 902 C CA . LYS A 1 115 ? -5.828 5.737 23.861 1.00 96.81 115 LYS A CA 1
ATOM 903 C C . LYS A 1 115 ? -4.582 6.624 23.965 1.00 96.81 115 LYS A C 1
ATOM 905 O O . LYS A 1 115 ? -4.466 7.429 24.890 1.00 96.81 115 LYS A O 1
ATOM 910 N N . ARG A 1 116 ? -3.624 6.461 23.051 1.00 95.00 116 ARG A N 1
ATOM 911 C CA . ARG A 1 116 ? -2.410 7.282 23.008 1.00 95.00 116 ARG A CA 1
ATOM 912 C C . ARG A 1 116 ? -2.712 8.709 22.563 1.00 95.00 116 ARG A C 1
ATOM 914 O O . ARG A 1 116 ? -2.288 9.633 23.253 1.00 95.00 116 ARG A O 1
ATOM 921 N N . MET A 1 117 ? -3.469 8.879 21.483 1.00 95.50 117 MET A N 1
ATOM 922 C CA . MET A 1 117 ? -3.889 10.195 20.999 1.00 95.50 117 MET A CA 1
ATOM 923 C C . MET A 1 117 ? -4.705 10.935 22.061 1.00 95.50 117 MET A C 1
ATOM 925 O O . MET A 1 117 ? -4.452 12.105 22.315 1.00 95.50 117 MET A O 1
ATOM 929 N N . GLU A 1 118 ? -5.602 10.249 22.775 1.00 96.38 118 GLU A N 1
ATOM 930 C CA . GLU A 1 118 ? -6.339 10.823 23.910 1.00 96.38 118 GLU A CA 1
ATOM 931 C C . GLU A 1 118 ? -5.405 11.293 25.035 1.00 96.38 118 GLU A C 1
ATOM 933 O O . GLU A 1 118 ? -5.575 12.389 25.573 1.00 96.38 118 GLU A O 1
ATOM 938 N N . PHE A 1 119 ? -4.397 10.485 25.385 1.00 95.94 119 PHE A N 1
ATOM 939 C CA . PHE A 1 119 ? -3.409 10.833 26.408 1.00 95.94 119 PHE A CA 1
ATOM 940 C C . PHE A 1 119 ? -2.563 12.053 26.010 1.00 95.94 119 PHE A C 1
ATOM 942 O O . PHE A 1 119 ? -2.307 12.921 26.847 1.00 95.94 119 PHE A O 1
ATOM 949 N N . LEU A 1 120 ? -2.152 12.129 24.742 1.00 94.75 120 LEU A N 1
ATOM 950 C CA . LEU A 1 120 ? -1.349 13.227 24.193 1.00 94.75 120 LEU A CA 1
ATOM 951 C C . LEU A 1 120 ? -2.184 14.440 23.749 1.00 94.75 120 LEU A C 1
ATOM 953 O O . LEU A 1 120 ? -1.619 15.509 23.530 1.00 94.75 120 LEU A O 1
ATOM 957 N N . LYS A 1 121 ? -3.515 14.302 23.697 1.00 96.06 121 LYS A N 1
ATOM 958 C CA . LYS A 1 121 ? -4.478 15.284 23.168 1.00 96.06 121 LYS A CA 1
ATOM 959 C C . LYS A 1 121 ? -4.248 15.618 21.689 1.00 96.06 121 LYS A C 1
ATOM 961 O O . LYS A 1 121 ? -4.284 16.782 21.301 1.00 96.06 121 LYS A O 1
ATOM 966 N N . GLU A 1 122 ? -4.014 14.589 20.886 1.00 94.44 122 GLU A N 1
ATOM 967 C CA . GLU A 1 122 ? -3.825 14.684 19.437 1.00 94.44 122 GLU A CA 1
ATOM 968 C C . GLU A 1 122 ? -5.142 14.483 18.668 1.00 94.44 122 GLU A C 1
ATOM 970 O O . GLU A 1 122 ? -6.101 13.896 19.178 1.00 94.44 122 GLU A O 1
ATOM 975 N N . GLU A 1 123 ? -5.186 14.967 17.425 1.00 96.38 123 GLU A N 1
ATOM 976 C CA . GLU A 1 123 ? -6.276 14.684 16.486 1.00 96.38 123 GLU A CA 1
ATOM 977 C C . GLU A 1 123 ? -6.223 13.237 15.971 1.00 96.38 123 GLU A C 1
ATOM 979 O O . GLU A 1 123 ? -5.185 12.582 16.039 1.00 96.38 123 GLU A O 1
ATOM 984 N N . ASN A 1 124 ? -7.339 12.740 15.420 1.00 96.38 124 ASN A N 1
ATOM 985 C CA . ASN A 1 124 ? -7.417 11.400 14.838 1.00 96.38 124 ASN A CA 1
ATOM 986 C C . ASN A 1 124 ? -7.833 11.431 13.348 1.00 96.38 124 ASN A C 1
ATOM 988 O O . ASN A 1 124 ? -9.031 11.552 13.059 1.00 96.38 124 ASN A O 1
ATOM 992 N N . PRO A 1 125 ? -6.900 11.226 12.401 1.00 95.62 125 PRO A N 1
ATOM 993 C CA . PRO A 1 125 ? -5.480 10.921 12.608 1.00 95.62 125 PRO A CA 1
ATOM 994 C C . PRO A 1 125 ? -4.638 12.199 12.839 1.00 95.62 125 PRO A C 1
ATOM 996 O O . PRO A 1 125 ? -5.047 13.278 12.410 1.00 95.62 125 PRO A O 1
ATOM 999 N N . PRO A 1 126 ? -3.446 12.109 13.455 1.00 94.38 126 PRO A N 1
ATOM 1000 C CA . PRO A 1 126 ? -2.605 13.271 13.744 1.00 94.38 126 PRO A CA 1
ATOM 1001 C C . PRO A 1 126 ? -1.774 13.665 12.514 1.00 94.38 126 PRO A C 1
ATOM 1003 O O . PRO A 1 126 ? -0.560 13.457 12.467 1.00 94.38 126 PRO A O 1
ATOM 1006 N N . LEU A 1 127 ? -2.436 14.204 11.486 1.00 94.50 127 LEU A N 1
ATOM 1007 C CA . LEU A 1 127 ? -1.855 14.437 10.154 1.00 94.50 127 LEU A CA 1
ATOM 1008 C C . LEU A 1 127 ? -0.596 15.317 10.165 1.00 94.50 127 LEU A C 1
ATOM 1010 O O . LEU A 1 127 ? 0.323 15.062 9.388 1.00 94.50 127 LEU A O 1
ATOM 1014 N N . ASP A 1 128 ? -0.511 16.288 11.075 1.00 91.50 128 ASP A N 1
ATOM 1015 C CA . ASP A 1 128 ? 0.651 17.180 11.203 1.00 91.50 128 ASP A CA 1
ATOM 1016 C C . ASP A 1 128 ? 1.947 16.428 11.545 1.00 91.50 128 ASP A C 1
ATOM 1018 O O . ASP A 1 128 ? 3.049 16.868 11.212 1.00 91.50 128 ASP A O 1
ATOM 1022 N N . THR A 1 129 ? 1.828 15.257 12.176 1.00 89.50 129 THR A N 1
ATOM 1023 C CA . THR A 1 129 ? 2.982 14.432 12.550 1.00 89.50 129 THR A CA 1
ATOM 1024 C C . THR A 1 129 ? 3.566 13.667 11.368 1.00 89.50 129 THR A C 1
ATOM 1026 O O . THR A 1 129 ? 4.744 13.323 11.405 1.00 89.50 129 THR A O 1
ATOM 1029 N N . ALA A 1 130 ? 2.807 13.465 10.283 1.00 90.06 130 ALA A N 1
ATOM 1030 C CA . ALA A 1 130 ? 3.219 12.662 9.127 1.00 90.06 130 ALA A CA 1
ATOM 1031 C C . ALA A 1 130 ? 4.474 13.197 8.406 1.00 90.06 130 ALA A C 1
ATOM 1033 O O . ALA A 1 130 ? 5.117 12.470 7.651 1.00 90.06 130 ALA A O 1
ATOM 1034 N N . LEU A 1 131 ? 4.855 14.455 8.660 1.00 88.62 131 LEU A N 1
ATOM 1035 C CA . LEU A 1 131 ? 6.100 15.058 8.173 1.00 88.62 131 LEU A CA 1
ATOM 1036 C C . LEU A 1 131 ? 7.357 14.398 8.767 1.00 88.62 131 LEU A C 1
ATOM 1038 O O . LEU A 1 131 ? 8.442 14.511 8.194 1.00 88.62 131 LEU A O 1
ATOM 1042 N N . TYR A 1 132 ? 7.224 13.726 9.912 1.00 90.06 132 TYR A N 1
ATOM 1043 C CA . TYR A 1 132 ? 8.317 13.045 10.592 1.00 90.06 132 TYR A CA 1
ATOM 1044 C C . TYR A 1 132 ? 8.358 11.563 10.228 1.00 90.06 132 TYR A C 1
ATOM 1046 O O . TYR A 1 132 ? 7.345 10.866 10.170 1.00 90.06 132 TYR A O 1
ATOM 1054 N N . GLU A 1 133 ? 9.569 11.054 10.022 1.00 85.69 133 GLU A N 1
ATOM 1055 C CA . GLU A 1 133 ? 9.769 9.665 9.632 1.00 85.69 133 GLU A CA 1
ATOM 1056 C C . GLU A 1 133 ? 9.227 8.685 10.685 1.00 85.69 133 GLU A C 1
ATOM 1058 O O . GLU A 1 133 ? 9.636 8.704 11.853 1.00 85.69 133 GLU A O 1
ATOM 1063 N N . GLY A 1 134 ? 8.310 7.821 10.241 1.00 83.94 134 GLY A N 1
ATOM 1064 C CA . GLY A 1 134 ? 7.659 6.789 11.049 1.00 83.94 134 GLY A CA 1
ATOM 1065 C C . GLY A 1 134 ? 6.533 7.287 11.960 1.00 83.94 134 GLY A C 1
ATOM 1066 O O . GLY A 1 134 ? 6.042 6.508 12.768 1.00 83.94 134 GLY A O 1
ATOM 1067 N N . ALA A 1 135 ? 6.126 8.556 11.865 1.00 92.25 135 ALA A N 1
ATOM 1068 C CA . ALA A 1 135 ? 5.081 9.104 12.728 1.00 92.25 135 ALA A CA 1
ATOM 1069 C C . ALA A 1 135 ? 3.659 8.731 12.287 1.00 92.25 135 ALA A C 1
ATOM 1071 O O . ALA A 1 135 ? 2.847 8.372 13.131 1.00 92.25 135 ALA A O 1
ATOM 1072 N N . LEU A 1 136 ? 3.349 8.792 10.990 1.00 96.25 136 LEU A N 1
ATOM 1073 C CA . LEU A 1 136 ? 2.057 8.359 10.454 1.00 96.25 136 LEU A CA 1
ATOM 1074 C C . LEU A 1 136 ? 2.193 8.046 8.963 1.00 96.25 136 LEU A C 1
ATOM 1076 O O . LEU A 1 136 ? 2.454 8.956 8.179 1.00 96.25 136 LEU A O 1
ATOM 1080 N N . CYS A 1 137 ? 2.024 6.789 8.554 1.00 96.94 137 CYS A N 1
ATOM 1081 C CA . CYS A 1 137 ? 2.113 6.401 7.144 1.00 96.94 137 CYS A CA 1
ATOM 1082 C C . CYS A 1 137 ? 1.373 5.096 6.838 1.00 96.94 137 CYS A C 1
ATOM 1084 O O . CYS A 1 137 ? 1.126 4.282 7.724 1.00 96.94 137 CYS A O 1
ATOM 1086 N N . PHE A 1 138 ? 1.080 4.858 5.558 1.00 97.69 138 PHE A N 1
ATOM 1087 C CA . PHE A 1 138 ? 0.826 3.497 5.093 1.00 97.69 138 PHE A CA 1
ATOM 1088 C C . PHE A 1 138 ? 2.144 2.719 5.063 1.00 97.69 138 PHE A C 1
ATOM 1090 O O . PHE A 1 138 ? 3.142 3.225 4.542 1.00 97.69 138 PHE A O 1
ATOM 1097 N N . SER A 1 139 ? 2.155 1.499 5.597 1.00 94.56 139 SER A N 1
ATOM 1098 C CA . SER A 1 139 ? 3.387 0.722 5.825 1.00 94.56 139 SER A CA 1
ATOM 1099 C C . SER A 1 139 ? 3.432 -0.618 5.089 1.00 94.56 139 SER A C 1
ATOM 1101 O O . SER A 1 139 ? 4.515 -1.153 4.809 1.00 94.56 139 SER A O 1
ATOM 1103 N N . GLY A 1 140 ? 2.267 -1.150 4.721 1.00 93.44 140 GLY A N 1
ATOM 1104 C CA . GLY A 1 140 ? 2.150 -2.432 4.040 1.00 93.44 140 GLY A CA 1
ATOM 1105 C C . GLY A 1 140 ? 0.805 -2.617 3.355 1.00 93.44 140 GLY A C 1
ATOM 1106 O O . GLY A 1 140 ? -0.195 -2.022 3.744 1.00 93.44 140 GLY A O 1
ATOM 1107 N N . PHE A 1 141 ? 0.797 -3.459 2.331 1.00 94.81 141 PHE A N 1
ATOM 1108 C CA . PHE A 1 141 ? -0.397 -3.909 1.632 1.00 94.81 141 PHE A CA 1
ATOM 1109 C C . PHE A 1 141 ? -0.282 -5.416 1.411 1.00 94.81 141 PHE A C 1
ATOM 1111 O O . PHE A 1 141 ? 0.784 -5.893 1.022 1.00 94.81 141 PHE A O 1
ATOM 1118 N N . SER A 1 142 ? -1.378 -6.138 1.629 1.00 92.12 142 SER A N 1
ATOM 1119 C CA . SER A 1 142 ? -1.433 -7.590 1.459 1.00 92.12 142 SER A CA 1
ATOM 1120 C C . SER A 1 142 ? -2.821 -8.029 1.019 1.00 92.12 142 SER A C 1
ATOM 1122 O O . SER A 1 142 ? -3.825 -7.443 1.429 1.00 92.12 142 SER A O 1
ATOM 1124 N N . VAL A 1 143 ? -2.896 -9.122 0.264 1.00 92.44 143 VAL A N 1
ATOM 1125 C CA . VAL A 1 143 ? -4.150 -9.858 0.076 1.00 92.44 143 VAL A CA 1
ATOM 1126 C C . VAL A 1 143 ? -4.207 -10.964 1.120 1.00 92.44 143 VAL A C 1
ATOM 1128 O O . VAL A 1 143 ? -3.311 -11.801 1.183 1.00 92.44 143 VAL A O 1
ATOM 1131 N N . ILE A 1 144 ? -5.238 -10.954 1.961 1.00 90.94 144 ILE A N 1
ATOM 1132 C CA . ILE A 1 144 ? -5.364 -11.897 3.076 1.00 90.94 144 ILE A CA 1
ATOM 1133 C C . ILE A 1 144 ? -6.691 -12.638 3.019 1.00 90.94 144 ILE A C 1
ATOM 1135 O O . ILE A 1 144 ? -7.685 -12.137 2.494 1.00 90.94 144 ILE A O 1
ATOM 1139 N N . LYS A 1 145 ? -6.711 -13.832 3.609 1.00 91.94 145 LYS A N 1
ATOM 1140 C CA . LYS A 1 145 ? -7.931 -14.602 3.836 1.00 91.94 145 LYS A CA 1
ATOM 1141 C C . LYS A 1 145 ? -8.374 -14.429 5.285 1.00 91.94 145 LYS A C 1
ATOM 1143 O O . LYS A 1 145 ? -7.649 -14.804 6.204 1.00 91.94 145 LYS A O 1
ATOM 1148 N N . LEU A 1 146 ? -9.557 -13.865 5.487 1.00 90.81 146 LEU A N 1
ATOM 1149 C CA . LEU A 1 146 ? -10.164 -13.700 6.803 1.00 90.81 146 LEU A CA 1
ATOM 1150 C C . LEU A 1 146 ? -10.597 -15.052 7.384 1.00 90.81 146 LEU A C 1
ATOM 1152 O O . LEU A 1 146 ? -10.786 -16.034 6.664 1.00 90.81 146 LEU A O 1
ATOM 1156 N N . ASN A 1 147 ? -10.856 -15.085 8.694 1.00 89.50 147 ASN A N 1
ATOM 1157 C CA . ASN A 1 147 ? -11.394 -16.270 9.378 1.00 89.50 147 ASN A CA 1
ATOM 1158 C C . ASN A 1 147 ? -12.767 -16.707 8.833 1.00 89.50 147 ASN A C 1
ATOM 1160 O O . ASN A 1 147 ? -13.139 -17.869 8.961 1.00 89.50 147 ASN A O 1
ATOM 1164 N N . THR A 1 148 ? -13.509 -15.791 8.204 1.00 91.69 148 THR A N 1
ATOM 1165 C CA . THR A 1 148 ? -14.761 -16.076 7.483 1.00 91.69 148 THR A CA 1
ATOM 1166 C C . THR A 1 148 ? -14.539 -16.867 6.190 1.00 91.69 148 THR A C 1
ATOM 1168 O O . THR A 1 148 ? -15.491 -17.369 5.602 1.00 91.69 148 THR A O 1
ATOM 1171 N N . GLY A 1 149 ? -13.289 -16.983 5.736 1.00 90.81 149 GLY A N 1
ATOM 1172 C CA . GLY A 1 149 ? -12.905 -17.560 4.452 1.00 90.81 149 GLY A CA 1
ATOM 1173 C C . GLY A 1 149 ? -12.877 -16.554 3.300 1.00 90.81 149 GLY A C 1
ATOM 1174 O O . GLY A 1 149 ? -12.408 -16.910 2.219 1.00 90.81 149 GLY A O 1
ATOM 1175 N N . GLU A 1 150 ? -13.337 -15.323 3.527 1.00 93.31 150 GLU A N 1
ATOM 1176 C CA . GLU A 1 150 ? -13.331 -14.239 2.546 1.00 93.31 150 GLU A CA 1
ATOM 1177 C C . GLU A 1 150 ? -11.905 -13.764 2.245 1.00 93.31 150 GLU A C 1
ATOM 1179 O O . GLU A 1 150 ? -11.089 -13.611 3.154 1.00 93.31 150 GLU A O 1
ATOM 1184 N N . ILE A 1 151 ? -11.609 -13.521 0.967 1.00 93.81 151 ILE A N 1
ATOM 1185 C CA . ILE A 1 151 ? -10.341 -12.939 0.522 1.00 93.81 151 ILE A CA 1
ATOM 1186 C C . ILE A 1 151 ? -10.537 -11.434 0.383 1.00 93.81 151 ILE A C 1
ATOM 1188 O O . ILE A 1 151 ? -11.381 -10.989 -0.393 1.00 93.81 151 ILE A O 1
ATOM 1192 N N . VAL A 1 152 ? -9.730 -10.658 1.099 1.00 95.44 152 VAL A N 1
ATOM 1193 C CA . VAL A 1 152 ? -9.812 -9.197 1.112 1.00 95.44 152 VAL A CA 1
ATOM 1194 C C . VAL A 1 152 ? -8.460 -8.571 0.810 1.00 95.44 152 VAL A C 1
ATOM 1196 O O . VAL A 1 152 ? -7.401 -9.138 1.085 1.00 95.44 152 VAL A O 1
ATOM 1199 N N . ASN A 1 153 ? -8.504 -7.359 0.268 1.00 96.88 153 ASN A N 1
ATOM 1200 C CA . ASN A 1 153 ? -7.335 -6.498 0.213 1.00 96.88 153 ASN A CA 1
ATOM 1201 C C . ASN A 1 153 ? -7.182 -5.824 1.577 1.00 96.88 153 ASN A C 1
ATOM 1203 O O . ASN A 1 153 ? -8.158 -5.312 2.126 1.00 96.88 153 ASN A O 1
ATOM 1207 N N . SER A 1 154 ? -5.973 -5.817 2.118 1.00 96.69 154 SER A N 1
ATOM 1208 C CA . SER A 1 154 ? -5.674 -5.227 3.417 1.00 96.69 154 SER A CA 1
ATOM 1209 C C . SER A 1 154 ? -4.557 -4.201 3.302 1.00 96.69 154 SER A C 1
ATOM 1211 O O . SER A 1 154 ? -3.614 -4.383 2.533 1.00 96.69 154 SER A O 1
ATOM 1213 N N . ILE A 1 155 ? -4.680 -3.118 4.062 1.00 97.94 155 ILE A N 1
ATOM 1214 C CA . ILE A 1 155 ? -3.706 -2.030 4.124 1.00 97.94 155 ILE A CA 1
ATOM 1215 C C . ILE A 1 155 ? -3.312 -1.788 5.581 1.00 97.94 155 ILE A C 1
ATOM 1217 O O . ILE A 1 155 ? -4.176 -1.738 6.459 1.00 97.94 155 ILE A O 1
ATOM 1221 N N . ALA A 1 156 ? -2.014 -1.669 5.838 1.00 97.31 156 ALA A N 1
ATOM 1222 C CA . ALA A 1 156 ? -1.453 -1.367 7.144 1.00 97.31 156 ALA A CA 1
ATOM 1223 C C . ALA A 1 156 ? -1.116 0.124 7.261 1.00 97.31 156 ALA A C 1
ATOM 1225 O O . ALA A 1 156 ? -0.604 0.731 6.315 1.00 97.31 156 ALA A O 1
ATOM 1226 N N . ILE A 1 157 ? -1.416 0.692 8.425 1.00 97.81 157 ILE A N 1
ATOM 1227 C CA . ILE A 1 157 ? -1.128 2.071 8.806 1.00 97.81 157 ILE A CA 1
ATOM 1228 C C . ILE A 1 157 ? -0.287 2.014 10.077 1.00 97.81 157 ILE A C 1
ATOM 1230 O O . ILE A 1 157 ? -0.744 1.476 11.088 1.00 97.81 157 ILE A O 1
ATOM 1234 N N . ASP A 1 158 ? 0.912 2.582 10.023 1.00 96.44 158 ASP A N 1
ATOM 1235 C CA . ASP A 1 158 ? 1.788 2.734 11.181 1.00 96.44 158 ASP A CA 1
ATOM 1236 C C . ASP A 1 158 ? 1.597 4.126 11.782 1.00 96.44 158 ASP A C 1
ATOM 1238 O O . ASP A 1 158 ? 1.434 5.119 11.067 1.00 96.44 158 ASP A O 1
ATOM 1242 N N . TYR A 1 159 ? 1.642 4.189 13.108 1.00 95.00 159 TYR A N 1
ATOM 1243 C CA . TYR A 1 159 ? 1.546 5.404 13.898 1.00 95.00 159 TYR A CA 1
ATOM 1244 C C . TYR A 1 159 ? 2.583 5.384 15.026 1.00 95.00 159 TYR A C 1
ATOM 1246 O O . TYR A 1 159 ? 2.716 4.413 15.773 1.00 95.00 159 TYR A O 1
ATOM 1254 N N . ASP A 1 160 ? 3.314 6.489 15.149 1.00 91.19 160 ASP A N 1
ATOM 1255 C CA . ASP A 1 160 ? 4.303 6.748 16.194 1.00 91.19 160 ASP A CA 1
ATOM 1256 C C . ASP A 1 160 ? 5.383 5.657 16.326 1.00 91.19 160 ASP A C 1
ATOM 1258 O O . ASP A 1 160 ? 5.829 5.326 17.422 1.00 91.19 160 ASP A O 1
ATOM 1262 N N . ARG A 1 161 ? 5.804 5.070 15.195 1.00 88.25 161 ARG A N 1
ATOM 1263 C CA . ARG A 1 161 ? 6.839 4.019 15.044 1.00 88.25 161 ARG A CA 1
ATOM 1264 C C . ARG A 1 161 ? 6.563 2.684 15.737 1.00 88.25 161 ARG A C 1
ATOM 1266 O O . ARG A 1 161 ? 7.155 1.671 15.369 1.00 88.25 161 ARG A O 1
ATOM 1273 N N . GLU A 1 162 ? 5.702 2.678 16.739 1.00 91.56 162 GLU A N 1
ATOM 1274 C CA . GLU A 1 162 ? 5.450 1.533 17.596 1.00 91.56 162 GLU A CA 1
ATOM 1275 C C . GLU A 1 162 ? 4.074 0.937 17.353 1.00 91.56 162 GLU A C 1
ATOM 1277 O O . GLU A 1 162 ? 3.921 -0.264 17.522 1.00 91.56 162 GLU A O 1
ATOM 1282 N N . LEU A 1 163 ? 3.073 1.738 16.988 1.00 96.62 163 LEU A N 1
ATOM 1283 C CA . LEU A 1 163 ? 1.693 1.285 16.859 1.00 96.62 163 LEU A CA 1
ATOM 1284 C C . LEU A 1 163 ? 1.339 1.068 15.397 1.00 96.62 163 LEU A C 1
ATOM 1286 O O . LEU A 1 163 ? 1.791 1.794 14.519 1.00 96.62 163 LEU A O 1
ATOM 1290 N N . TRP A 1 164 ? 0.480 0.093 15.140 1.00 96.94 164 TRP A N 1
ATOM 1291 C CA . TRP A 1 164 ? -0.002 -0.163 13.791 1.00 96.94 164 TRP A CA 1
ATOM 1292 C C . TRP A 1 164 ? -1.428 -0.706 13.802 1.00 96.94 164 TRP A C 1
ATOM 1294 O O . TRP A 1 164 ? -1.886 -1.305 14.783 1.00 96.94 164 TRP A O 1
ATOM 1304 N N . GLU A 1 165 ? -2.134 -0.499 12.694 1.00 98.31 165 GLU A N 1
ATOM 1305 C CA . GLU A 1 165 ? -3.418 -1.124 12.399 1.00 98.31 165 GLU A CA 1
ATOM 1306 C C . GLU A 1 165 ? -3.473 -1.635 10.965 1.00 98.31 165 GLU A C 1
ATOM 1308 O O . GLU A 1 165 ? -2.881 -1.059 10.063 1.00 98.31 165 GLU A O 1
ATOM 1313 N N . THR A 1 166 ? -4.200 -2.722 10.739 1.00 98.00 166 THR A N 1
ATOM 1314 C CA . THR A 1 166 ? -4.474 -3.266 9.409 1.00 98.00 16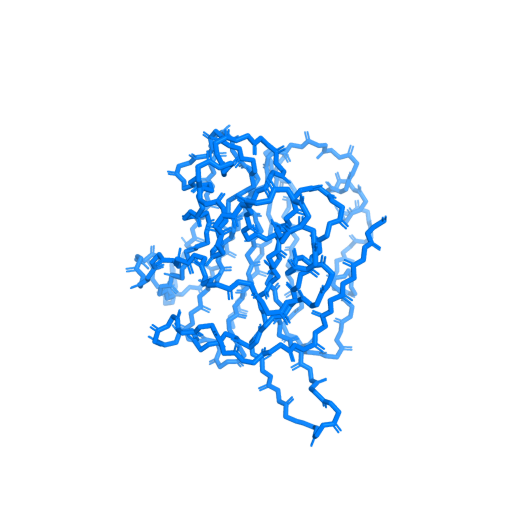6 THR A CA 1
ATOM 1315 C C . THR A 1 166 ? -5.967 -3.232 9.154 1.00 98.00 166 THR A C 1
ATOM 1317 O O . THR A 1 166 ? -6.750 -3.687 9.992 1.00 98.00 166 THR A O 1
ATOM 1320 N N . ARG A 1 167 ? -6.368 -2.703 7.997 1.00 98.12 167 ARG A N 1
ATOM 1321 C CA . ARG A 1 167 ? -7.769 -2.484 7.630 1.00 98.12 167 ARG A CA 1
ATOM 1322 C C . ARG A 1 167 ? -8.106 -3.035 6.261 1.00 98.12 167 ARG A C 1
ATOM 1324 O O . ARG A 1 167 ? -7.229 -3.176 5.413 1.00 98.12 167 ARG A O 1
ATOM 1331 N N . ILE A 1 168 ? -9.387 -3.328 6.049 1.00 98.19 168 ILE A N 1
ATOM 1332 C CA . ILE A 1 168 ? -9.901 -3.722 4.735 1.00 98.19 168 ILE A CA 1
ATOM 1333 C C . ILE A 1 168 ? -9.801 -2.519 3.795 1.00 98.19 168 ILE A C 1
ATOM 1335 O O . ILE A 1 168 ? -10.295 -1.441 4.114 1.00 98.19 168 ILE A O 1
ATOM 1339 N N . LEU A 1 169 ? -9.183 -2.711 2.635 1.00 98.38 169 LEU A N 1
ATOM 1340 C CA . LEU A 1 169 ? -9.137 -1.739 1.550 1.00 98.38 169 LEU A CA 1
ATOM 1341 C C . LEU A 1 169 ? -10.121 -2.160 0.456 1.00 98.38 169 LEU A C 1
ATOM 1343 O O . LEU A 1 169 ? -10.081 -3.298 -0.011 1.00 98.38 169 LEU A O 1
ATOM 1347 N N . ASN A 1 170 ? -10.950 -1.230 -0.012 1.00 98.00 170 ASN A N 1
ATOM 1348 C CA . ASN A 1 170 ? -11.616 -1.341 -1.303 1.00 98.00 170 ASN A CA 1
ATOM 1349 C C . ASN A 1 170 ? -10.757 -0.620 -2.356 1.00 98.00 170 ASN A C 1
ATOM 1351 O O . ASN A 1 170 ? -10.730 0.609 -2.360 1.00 98.00 170 ASN A O 1
ATOM 1355 N N . PRO A 1 171 ? -10.052 -1.330 -3.255 1.00 96.81 171 PRO A N 1
ATOM 1356 C CA . PRO A 1 171 ? -9.144 -0.678 -4.195 1.00 96.81 171 PRO A CA 1
ATOM 1357 C C . PRO A 1 171 ? -9.857 0.095 -5.309 1.00 96.81 171 PRO A C 1
ATOM 1359 O O . PRO A 1 171 ? -9.285 1.027 -5.867 1.00 96.81 171 PRO A O 1
ATOM 1362 N N . GLU A 1 172 ? -11.103 -0.271 -5.628 1.00 96.44 172 GLU A N 1
ATOM 1363 C CA . GLU A 1 172 ? -11.882 0.402 -6.670 1.00 96.44 172 GLU A CA 1
ATOM 1364 C C . GLU A 1 172 ? -12.295 1.801 -6.197 1.00 96.44 172 GLU A C 1
ATOM 1366 O O . GLU A 1 172 ? -12.149 2.777 -6.933 1.00 96.44 172 GLU A O 1
ATOM 1371 N N . THR A 1 173 ? -12.748 1.915 -4.944 1.00 96.81 173 THR A N 1
ATOM 1372 C CA . THR A 1 173 ? -13.192 3.190 -4.358 1.00 96.81 173 THR A CA 1
ATOM 1373 C C . THR A 1 173 ? -12.103 3.912 -3.571 1.00 96.81 173 THR A C 1
ATOM 1375 O O . THR A 1 173 ? -12.234 5.110 -3.331 1.00 96.81 173 THR A O 1
ATOM 1378 N N . GLY A 1 174 ? -11.037 3.225 -3.159 1.00 97.19 174 GLY A N 1
ATOM 1379 C CA . GLY A 1 174 ? -10.027 3.704 -2.210 1.00 97.19 174 GLY A CA 1
ATOM 1380 C C . GLY A 1 174 ? -10.519 3.827 -0.765 1.00 97.19 174 GLY A C 1
ATOM 1381 O O . GLY A 1 174 ? -9.864 4.477 0.043 1.00 97.19 174 GLY A O 1
ATOM 1382 N N . GLU A 1 175 ? -11.681 3.262 -0.438 1.00 98.00 175 GLU A N 1
ATOM 1383 C CA . GLU A 1 175 ? -12.229 3.298 0.918 1.00 98.00 175 GLU A CA 1
ATOM 1384 C C . GLU A 1 175 ? -11.477 2.335 1.846 1.00 98.00 175 GLU A C 1
ATOM 1386 O O . GLU A 1 175 ? -11.235 1.178 1.495 1.00 98.00 175 GLU A O 1
ATOM 1391 N N . ILE A 1 176 ? -11.138 2.806 3.049 1.00 98.44 176 ILE A N 1
ATOM 1392 C CA . ILE A 1 176 ? -10.460 2.016 4.081 1.00 98.44 176 ILE A CA 1
ATOM 1393 C C . ILE A 1 176 ? -11.457 1.711 5.206 1.00 98.44 176 ILE A C 1
ATOM 1395 O O . ILE A 1 176 ? -11.775 2.550 6.054 1.00 98.44 176 ILE A O 1
ATOM 1399 N N . GLY A 1 177 ? -11.963 0.482 5.193 1.00 97.12 177 GLY A N 1
ATOM 1400 C CA . GLY A 1 177 ? -13.105 0.005 5.966 1.00 97.12 177 GLY A CA 1
ATOM 1401 C C . GLY A 1 177 ? -12.742 -0.525 7.350 1.00 97.12 177 GLY A C 1
ATOM 1402 O O . GLY A 1 177 ? -12.257 0.213 8.211 1.00 97.12 177 GLY A O 1
ATOM 1403 N N . ASP A 1 178 ? -13.057 -1.785 7.621 1.00 97.38 178 ASP A N 1
ATOM 1404 C CA . ASP A 1 178 ? -12.997 -2.353 8.970 1.00 97.38 178 ASP A CA 1
ATOM 1405 C C . ASP A 1 178 ? -11.589 -2.676 9.458 1.00 97.38 178 ASP A C 1
ATOM 1407 O O . ASP A 1 178 ? -10.690 -2.969 8.672 1.00 97.38 178 ASP A O 1
ATOM 1411 N N . LEU A 1 179 ? -11.423 -2.598 10.782 1.00 97.94 179 LEU A N 1
ATOM 1412 C CA . LEU A 1 179 ? -10.213 -2.990 11.496 1.00 97.94 179 LEU A CA 1
ATOM 1413 C C . LEU A 1 179 ? -10.107 -4.513 11.543 1.00 97.94 179 LEU A C 1
ATOM 1415 O O . LEU A 1 179 ? -11.036 -5.182 11.986 1.00 97.94 179 LEU A O 1
ATOM 1419 N N . ILE A 1 180 ? -8.960 -5.036 11.115 1.00 96.69 180 ILE A N 1
ATOM 1420 C CA . ILE A 1 180 ? -8.671 -6.472 11.076 1.00 96.69 180 ILE A CA 1
ATOM 1421 C C . ILE A 1 180 ? -7.721 -6.835 12.217 1.00 96.69 180 ILE A C 1
ATOM 1423 O O . ILE A 1 180 ? -8.037 -7.669 13.062 1.00 96.69 180 ILE A O 1
ATOM 1427 N N . TYR A 1 181 ? -6.569 -6.168 12.258 1.00 96.12 181 TYR A N 1
ATOM 1428 C CA . TYR A 1 181 ? -5.517 -6.391 13.242 1.00 96.12 181 TYR A CA 1
ATOM 1429 C C . TYR A 1 181 ? -4.989 -5.051 13.737 1.00 96.12 181 TYR A C 1
ATOM 1431 O O . TYR A 1 181 ? -5.070 -4.043 13.039 1.00 96.12 181 TYR A O 1
ATOM 1439 N N . TYR A 1 182 ? -4.433 -5.043 14.937 1.00 97.75 182 TYR A N 1
ATOM 1440 C CA . TYR A 1 182 ? -3.661 -3.925 15.453 1.00 97.75 182 TYR A CA 1
ATOM 1441 C C . TYR A 1 182 ? -2.655 -4.453 16.461 1.00 97.75 182 TYR A C 1
ATOM 1443 O O . TYR A 1 182 ? -2.854 -5.515 17.059 1.00 97.75 182 TYR A O 1
ATOM 1451 N N . GLY A 1 183 ? -1.588 -3.701 16.676 1.00 96.94 183 GLY A N 1
ATOM 1452 C CA . GLY A 1 183 ? -0.545 -4.135 17.580 1.00 96.94 183 GLY A CA 1
ATOM 1453 C C . GLY A 1 183 ? 0.414 -3.032 17.960 1.00 96.94 183 GLY A C 1
ATOM 1454 O O . GLY A 1 183 ? 0.221 -1.855 17.646 1.00 96.94 183 GLY A O 1
ATOM 1455 N N . LYS A 1 184 ? 1.432 -3.469 18.691 1.00 95.25 184 LYS A N 1
ATOM 1456 C CA . LYS A 1 184 ? 2.611 -2.692 19.015 1.00 95.25 184 LYS A CA 1
ATOM 1457 C C . LYS A 1 184 ? 3.848 -3.529 18.676 1.00 95.25 184 LYS A C 1
ATOM 1459 O O . LYS A 1 184 ? 3.844 -4.724 18.979 1.00 95.25 184 LYS A O 1
ATOM 1464 N N . ASN A 1 185 ? 4.836 -2.913 18.033 1.00 82.62 185 ASN A N 1
ATOM 1465 C CA . ASN A 1 185 ? 6.148 -3.504 17.753 1.00 82.62 185 ASN A CA 1
ATOM 1466 C C . ASN A 1 185 ? 7.024 -3.589 19.010 1.00 82.62 185 ASN A C 1
ATOM 1468 O O . ASN A 1 185 ? 6.848 -2.747 19.925 1.00 82.62 185 ASN A O 1
#

Secondary structure (DSSP, 8-state):
--EEEEETT--EEEPP--TTS-TTTTS-HHHHHHHHHS---EEEEEEETTEEEEE--SSSPEEEEE-TTSSEEEEEE-SSSSSS-TTS-EEEEETTS-EEEEPPPPPP--HHHHHHHHHHT--SS-GGGGGSTTTEEEEEEEEEE-TTS-EEEEEEEEETTTEEEEEEEETTTTEEEEEEEEEE-

Solvent-accessible surface area (backbone atoms only — not comparable to full-atom values): 10358 Å² total; per-residue (Å²): 125,61,41,31,41,31,36,75,88,68,50,71,41,60,52,58,82,53,89,88,56,57,77,65,72,68,39,60,66,68,59,50,47,51,50,72,73,48,90,52,53,23,22,40,37,34,54,43,95,97,38,79,41,78,48,74,48,99,60,13,36,44,49,69,48,62,41,83,84,66,67,33,33,42,34,32,31,39,61,70,66,21,95,37,29,39,51,44,12,30,36,33,25,36,68,87,64,47,83,69,44,73,38,74,73,63,61,72,80,36,69,69,57,50,56,48,28,63,74,72,70,52,58,75,51,54,65,85,46,15,79,41,82,57,32,30,32,56,73,48,71,48,67,45,70,46,98,89,68,51,77,42,34,34,37,28,36,36,35,68,73,37,35,36,32,30,24,35,40,41,83,89,82,59,47,74,64,56,81,76,50,61,54,69,114

Foldseek 3Di:
DFKWKAFPVGQIFTADPPQPDDRCRRDDVVSVVVVVPDPGAMWMWDDDPNDIDTDGWPFFHKDWDAFPVRQWIKIFTADAGTPQAPPQRIFIAGPVRHTPDTAGDFFDPDPVQVVVCVVVVADRVNRVQSNDHQAWYWDDWDFDQDPVRDTFIKTKITHPNFKIWIFGADSNVRDTDDTDDIGTD

Radius of gyration: 16.61 Å; Cα contacts (8 Å, |Δi|>4): 416; chains: 1; bounding box: 37×37×50 Å

Organism: NCBI:txid254

Mean predicted aligned error: 5.11 Å

pLDDT: mean 89.85, std 11.61, range [49.84, 98.62]

Nearest PDB structures (foldseek):
  2b5l-assembly2_B  TM=4.633E-01  e=6.531E-02  Homo sapiens
  6kyb-assembly3_C  TM=4.082E-01  e=4.504E-02  Saccharomyces cerevisiae S288C
  9bhs-assembly1_A  TM=2.311E-01  e=2.888E-01  Homo sapiens
  8x6g-assembly1_C  TM=1.962E-01  e=6.072E-01  Staphylococcus aureus
  7cfa-assembly1_A  TM=1.065E-01  e=5.354E+00  Campylobacter coli